Protein AF-A0A538N7N4-F1 (afdb_monomer)

pLDDT: mean 73.97, std 21.24, range [30.84, 98.69]

Radius of gyration: 30.66 Å; Cα contacts (8 Å, |Δi|>4): 202; chains: 1; bounding box: 85×59×84 Å

Foldseek 3Di:
DDDDDDDDDDDDDDDDDDDDDDDDDDDDDDDDDDDPPPPPPPVVVVVVCVVVPPDPPPLVVLLVLLVLLLQLLVQLLVQLVQAADAQAAFWAPDPDPDIDGHRDDPPDPPDPPDTRHGHSLSSLVVSVVVVVDDQSSQLNLLLLLQLVCVVVVHHRPDHDDDRRDRDDPVVSVVSSVVSNCVRNDPPDDSVVSSSSSVSSSVVSVVVSVPRDDDDDDDDD

Nearest PDB structures (foldseek):
  7n16-assembly1_D  TM=1.796E-01  e=5.719E+00  Caenorhabditis elegans
  8xqx-assembly1_F  TM=1.688E-01  e=4.146E+00  Chlamydomonas reinhardtii

Solvent-accessible surface area (backbone atoms only — not comparable to full-atom values): 13769 Å² total; per-residue (Å²): 136,86,84,87,85,88,89,86,86,86,87,86,83,88,82,88,82,90,84,85,86,90,83,92,81,90,82,84,89,84,88,91,80,83,79,83,75,74,75,74,73,56,72,65,55,59,52,48,44,65,71,68,43,80,70,76,54,72,63,61,58,50,46,55,51,47,53,53,38,42,54,29,49,52,47,16,48,52,44,38,72,70,18,60,46,61,84,32,39,33,26,36,67,48,91,68,102,42,73,44,73,32,67,52,98,81,74,58,73,94,72,72,92,62,59,64,25,21,13,75,68,38,21,39,52,52,33,20,57,77,69,74,39,72,69,52,34,47,38,46,52,50,40,37,51,27,31,50,34,41,76,71,77,39,78,41,87,70,69,82,91,70,80,88,68,64,66,55,72,69,56,44,51,52,49,50,55,49,53,50,54,56,57,47,36,88,89,60,53,68,64,63,54,50,52,29,46,51,45,26,45,50,54,46,52,53,57,55,74,70,53,82,76,83,76,77,82,82,86,128

Mean predicted aligned error: 15.7 Å

Structure (mmCIF, N/CA/C/O backbone):
data_AF-A0A538N7N4-F1
#
_entry.id   AF-A0A538N7N4-F1
#
loop_
_atom_site.group_PDB
_atom_site.id
_atom_site.type_symbol
_atom_site.label_atom_id
_atom_site.label_alt_id
_atom_site.label_comp_id
_atom_site.label_asym_id
_atom_site.label_entity_id
_atom_site.label_seq_id
_atom_site.pdbx_PDB_ins_code
_atom_site.Cartn_x
_atom_site.Cartn_y
_atom_site.Cartn_z
_atom_site.occupancy
_atom_site.B_iso_or_equiv
_atom_site.auth_seq_id
_atom_site.auth_comp_id
_atom_site.auth_asym_id
_atom_site.auth_atom_id
_atom_site.pdbx_PDB_model_num
ATOM 1 N N . MET A 1 1 ? 40.354 6.716 48.194 1.00 39.09 1 MET A N 1
ATOM 2 C CA . MET A 1 1 ? 40.629 5.321 48.596 1.00 39.09 1 MET A CA 1
ATOM 3 C C . MET A 1 1 ? 39.978 4.432 47.535 1.00 39.09 1 MET A C 1
ATOM 5 O O . MET A 1 1 ? 38.762 4.342 47.538 1.00 39.09 1 MET A O 1
ATOM 9 N N . THR A 1 2 ? 40.621 4.183 46.381 1.00 38.41 2 THR A N 1
ATOM 10 C CA . THR A 1 2 ? 41.554 3.059 46.068 1.00 38.41 2 THR A CA 1
ATOM 11 C C . THR A 1 2 ? 40.878 1.698 46.327 1.00 38.41 2 THR A C 1
ATOM 13 O O . THR A 1 2 ? 40.431 1.480 47.442 1.00 38.41 2 THR A O 1
ATOM 16 N N . SER A 1 3 ? 40.707 0.764 45.383 1.00 30.84 3 SER A N 1
ATOM 17 C CA . SER A 1 3 ? 41.618 0.353 44.306 1.00 30.84 3 SER A CA 1
ATOM 18 C C . SER A 1 3 ? 40.914 -0.423 43.180 1.00 30.84 3 SER A C 1
ATOM 20 O O . SER A 1 3 ? 39.966 -1.165 43.422 1.00 30.84 3 SER A O 1
ATOM 22 N N . SER A 1 4 ? 41.467 -0.298 41.971 1.00 37.62 4 SER A N 1
ATOM 23 C CA . SER A 1 4 ? 41.304 -1.195 40.817 1.00 37.62 4 SER A CA 1
ATOM 24 C C . SER A 1 4 ? 42.012 -2.539 41.033 1.00 37.62 4 SER A C 1
ATOM 26 O O . SER A 1 4 ? 42.988 -2.611 41.779 1.00 37.62 4 SER A O 1
ATOM 28 N N . THR A 1 5 ? 41.630 -3.587 40.296 1.00 47.84 5 THR A N 1
ATOM 29 C CA . THR A 1 5 ? 42.521 -4.737 40.056 1.00 47.84 5 THR A CA 1
ATOM 30 C C . THR A 1 5 ? 42.372 -5.246 38.624 1.00 47.84 5 THR A C 1
ATOM 32 O O . THR A 1 5 ? 41.293 -5.615 38.174 1.00 47.84 5 THR A O 1
ATOM 35 N N . ILE A 1 6 ? 43.501 -5.198 37.920 1.00 39.09 6 ILE A N 1
ATOM 36 C CA . ILE A 1 6 ? 43.789 -5.724 36.585 1.00 39.09 6 ILE A CA 1
ATOM 37 C C . ILE A 1 6 ? 44.364 -7.132 36.775 1.00 39.09 6 ILE A C 1
ATOM 39 O O . ILE A 1 6 ? 45.181 -7.322 37.675 1.00 39.09 6 ILE A O 1
ATOM 43 N N . PHE A 1 7 ? 44.021 -8.087 35.907 1.00 35.75 7 PHE A N 1
ATOM 44 C CA . PHE A 1 7 ? 44.744 -9.358 35.809 1.00 35.75 7 PHE A CA 1
ATOM 45 C C . PHE A 1 7 ? 45.309 -9.536 34.396 1.00 35.75 7 PHE A C 1
ATOM 47 O O . PHE A 1 7 ? 44.583 -9.511 33.404 1.00 35.75 7 PHE A O 1
ATOM 54 N N . ARG A 1 8 ? 46.636 -9.676 34.333 1.00 35.66 8 ARG A N 1
ATOM 55 C CA . ARG A 1 8 ? 47.473 -9.915 33.155 1.00 35.66 8 ARG A CA 1
ATOM 56 C C . ARG A 1 8 ? 48.352 -11.111 33.507 1.00 35.66 8 ARG A C 1
ATOM 58 O O . ARG A 1 8 ? 49.034 -11.067 34.524 1.00 35.66 8 ARG A O 1
ATOM 65 N N . GLY A 1 9 ? 48.359 -12.141 32.674 1.00 34.41 9 GLY A N 1
ATOM 66 C CA . GLY A 1 9 ? 49.278 -13.267 32.795 1.00 34.41 9 GLY A CA 1
ATOM 67 C C . GLY A 1 9 ? 49.608 -13.784 31.405 1.00 34.41 9 GLY A C 1
ATOM 68 O O . GLY A 1 9 ? 48.736 -14.311 30.724 1.00 34.41 9 GLY A O 1
ATOM 69 N N . GLY A 1 10 ? 50.846 -13.566 30.972 1.00 32.50 10 GLY A N 1
ATOM 70 C CA . GLY A 1 10 ? 51.456 -14.280 29.856 1.00 32.50 10 GLY A CA 1
ATOM 71 C C . GLY A 1 10 ? 52.493 -15.253 30.403 1.00 32.50 10 GLY A C 1
ATOM 72 O O . GLY A 1 10 ? 53.031 -15.003 31.474 1.00 32.50 10 GLY A O 1
ATOM 73 N N . HIS A 1 11 ? 52.786 -16.319 29.663 1.00 36.41 11 HIS A N 1
ATOM 74 C CA . HIS A 1 11 ? 54.064 -17.022 29.744 1.00 36.41 11 HIS A CA 1
ATOM 75 C C . HIS A 1 11 ? 54.394 -17.674 28.396 1.00 36.41 11 HIS A C 1
ATOM 77 O O . HIS A 1 11 ? 53.563 -18.312 27.756 1.00 36.41 11 HIS A O 1
ATOM 83 N N . THR A 1 12 ? 55.631 -17.424 27.989 1.00 41.72 12 THR A N 1
ATOM 84 C CA . THR A 1 12 ? 56.414 -17.916 26.854 1.00 41.72 12 THR A CA 1
ATOM 85 C C . THR A 1 12 ? 57.105 -19.242 27.192 1.00 41.72 12 THR A C 1
ATOM 87 O O . THR A 1 12 ? 57.487 -19.408 28.348 1.00 41.72 12 THR A O 1
ATOM 90 N N . SER A 1 13 ? 57.389 -20.100 26.200 1.00 36.97 13 SER A N 1
ATOM 91 C CA . SER A 1 13 ? 58.706 -20.762 26.075 1.00 36.97 13 SER A CA 1
ATOM 92 C C . SER A 1 13 ? 58.907 -21.448 24.709 1.00 36.97 13 SER A C 1
ATOM 94 O O . SER A 1 13 ? 58.198 -22.387 24.357 1.00 36.97 13 SER A O 1
ATOM 96 N N . GLU A 1 14 ? 59.903 -20.940 23.979 1.00 33.78 14 GLU A N 1
ATOM 97 C CA . GLU A 1 14 ? 60.897 -21.611 23.109 1.00 33.78 14 GLU A CA 1
ATOM 98 C C . GLU A 1 14 ? 61.490 -22.901 23.738 1.00 33.78 14 GLU A C 1
ATOM 100 O O . GLU A 1 14 ? 61.326 -23.098 24.941 1.00 33.78 14 GLU A O 1
ATOM 105 N N . ALA A 1 15 ? 62.260 -23.796 23.100 1.00 33.62 15 ALA A N 1
ATOM 106 C CA . ALA A 1 15 ? 62.776 -24.053 21.742 1.00 33.62 15 ALA A CA 1
ATOM 107 C C . ALA A 1 15 ? 63.538 -25.415 21.792 1.00 33.62 15 ALA A C 1
ATOM 109 O O . ALA A 1 15 ? 63.544 -26.066 22.837 1.00 33.62 15 ALA A O 1
ATOM 110 N N . SER A 1 16 ? 64.229 -25.757 20.692 1.00 35.53 16 SER A N 1
ATOM 111 C CA . SER A 1 16 ? 65.293 -26.774 20.525 1.00 35.53 16 SER A CA 1
ATOM 112 C C . SER A 1 16 ? 64.837 -28.211 20.199 1.00 35.53 16 SER A C 1
ATOM 114 O O . SER A 1 16 ? 63.891 -28.719 20.780 1.00 35.53 16 SER A O 1
ATOM 116 N N . ASP A 1 17 ? 65.463 -28.966 19.289 1.00 31.59 17 ASP A N 1
ATOM 117 C CA . ASP A 1 17 ? 66.633 -28.703 18.447 1.00 31.59 17 ASP A CA 1
ATOM 118 C C . ASP A 1 17 ? 66.727 -29.699 17.271 1.00 31.59 17 ASP A C 1
ATOM 120 O O . ASP A 1 17 ? 66.040 -30.717 17.214 1.00 31.59 17 ASP A O 1
ATOM 124 N N . LEU A 1 18 ? 67.613 -29.326 16.349 1.00 38.03 18 LEU A N 1
ATOM 125 C CA . LEU A 1 18 ? 68.082 -29.920 15.091 1.00 38.03 18 LEU A CA 1
ATOM 126 C C . LEU A 1 18 ? 68.386 -31.438 15.078 1.00 38.03 18 LEU A C 1
ATOM 128 O O . LEU A 1 18 ? 68.748 -32.019 16.093 1.00 38.03 18 LEU A O 1
ATOM 132 N N . VAL A 1 19 ? 68.395 -32.033 13.870 1.00 34.66 19 VAL A N 1
ATOM 133 C CA . VAL A 1 19 ? 69.596 -32.598 13.189 1.00 34.66 19 VAL A CA 1
ATOM 134 C C . VAL A 1 19 ? 69.191 -33.374 11.915 1.00 34.66 19 VAL A C 1
ATOM 136 O O . VAL A 1 19 ? 68.323 -34.241 11.937 1.00 34.66 19 VAL A O 1
ATOM 139 N N . ALA A 1 20 ? 69.859 -33.068 10.796 1.00 39.34 20 ALA A N 1
ATOM 140 C CA . ALA A 1 20 ? 69.925 -33.876 9.568 1.00 39.34 20 ALA A CA 1
ATOM 141 C C . ALA A 1 20 ? 71.235 -34.700 9.565 1.00 39.34 20 ALA A C 1
ATOM 143 O O . ALA A 1 20 ? 72.167 -34.313 10.276 1.00 39.34 20 ALA A O 1
ATOM 144 N N . PRO A 1 21 ? 71.386 -35.770 8.754 1.00 45.56 21 PRO A N 1
ATOM 145 C CA . PRO A 1 21 ? 71.965 -35.545 7.422 1.00 45.56 21 PRO A CA 1
ATOM 146 C C . PRO A 1 21 ? 71.555 -36.543 6.308 1.00 45.56 21 PRO A C 1
ATOM 148 O O . PRO A 1 21 ? 70.782 -37.477 6.486 1.00 45.56 21 PRO A O 1
ATOM 151 N N . ALA A 1 22 ? 72.119 -36.244 5.136 1.00 37.22 22 ALA A N 1
ATOM 152 C CA . ALA A 1 22 ? 71.959 -36.758 3.779 1.00 37.22 22 ALA A CA 1
ATOM 153 C C . ALA A 1 22 ? 72.052 -38.278 3.524 1.00 37.22 22 ALA A C 1
ATOM 155 O O . ALA A 1 22 ? 72.833 -38.996 4.140 1.00 37.22 22 ALA A O 1
ATOM 156 N N . GLY A 1 23 ? 71.375 -38.705 2.450 1.00 34.72 23 GLY A N 1
ATOM 157 C CA . GLY A 1 23 ? 71.629 -39.950 1.724 1.00 34.72 23 GLY A CA 1
ATOM 158 C C . GLY A 1 23 ? 71.125 -39.842 0.281 1.00 34.72 23 GLY A C 1
ATOM 159 O O . GLY A 1 23 ? 69.939 -39.628 0.047 1.00 34.72 23 GLY A O 1
ATOM 160 N N . ALA A 1 24 ? 72.043 -39.930 -0.680 1.00 38.88 2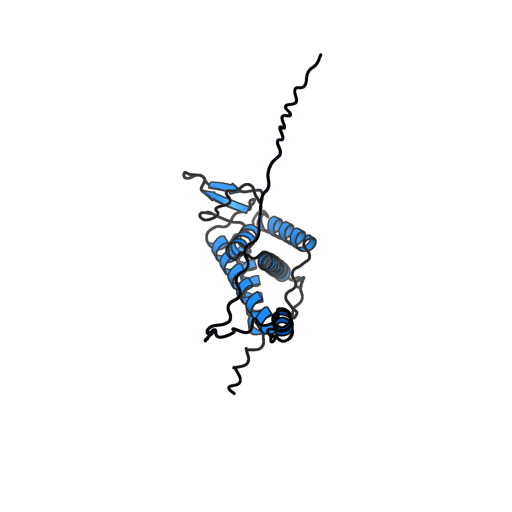4 ALA A N 1
ATOM 161 C CA . ALA A 1 24 ? 71.785 -39.863 -2.114 1.00 38.88 24 ALA A CA 1
ATOM 162 C C . ALA A 1 24 ? 71.129 -41.151 -2.646 1.00 38.88 24 ALA A C 1
ATOM 164 O O . ALA A 1 24 ? 71.487 -42.251 -2.236 1.00 38.88 24 ALA A O 1
ATOM 165 N N . GLY A 1 25 ? 70.233 -41.010 -3.625 1.00 35.53 25 GLY A N 1
ATOM 166 C CA . GLY A 1 25 ? 69.650 -42.127 -4.366 1.00 35.53 25 GLY A CA 1
ATOM 167 C C . GLY A 1 25 ? 69.018 -41.651 -5.670 1.00 35.53 25 GLY A C 1
ATOM 168 O O . GLY A 1 25 ? 67.892 -41.169 -5.688 1.00 35.53 25 GLY A O 1
ATOM 1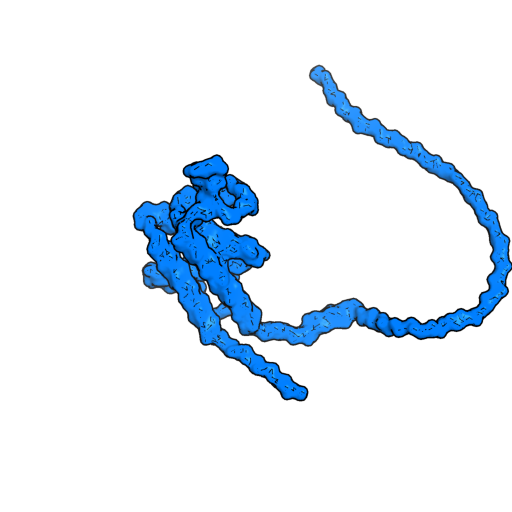69 N N . VAL A 1 26 ? 69.769 -41.763 -6.764 1.00 43.38 26 VAL A N 1
ATOM 170 C CA . VAL A 1 26 ? 69.289 -41.598 -8.142 1.00 43.38 26 VAL A CA 1
ATOM 171 C C . VAL A 1 26 ? 68.523 -42.857 -8.552 1.00 43.38 26 VAL A C 1
ATOM 173 O O . VAL A 1 26 ? 69.076 -43.948 -8.447 1.00 43.38 26 VAL A O 1
ATOM 176 N N . SER A 1 27 ? 67.308 -42.716 -9.095 1.00 37.53 27 SER A N 1
ATOM 177 C CA . SER A 1 27 ? 66.777 -43.560 -10.181 1.00 37.53 27 SER A CA 1
ATOM 178 C C . SER A 1 27 ? 65.517 -42.954 -10.806 1.00 37.53 27 SER A C 1
ATOM 180 O O . SER A 1 27 ? 64.787 -42.190 -10.187 1.00 37.53 27 SER A O 1
ATOM 182 N N . ARG A 1 28 ? 65.363 -43.234 -12.099 1.00 40.22 28 ARG A N 1
ATOM 183 C CA . ARG A 1 28 ? 64.643 -42.477 -13.135 1.00 40.22 28 ARG A CA 1
ATOM 184 C C . ARG A 1 28 ? 63.279 -43.155 -13.467 1.00 40.22 28 ARG A C 1
ATOM 186 O O . ARG A 1 28 ? 62.866 -44.034 -12.722 1.00 40.22 28 ARG A O 1
ATOM 193 N N . PRO A 1 29 ? 62.541 -42.739 -14.516 1.00 49.66 29 PRO A N 1
ATOM 194 C CA . PRO A 1 29 ? 61.115 -42.404 -14.489 1.00 49.66 29 PRO A CA 1
ATOM 195 C C . PRO A 1 29 ? 60.180 -43.564 -14.891 1.00 49.66 29 PRO A C 1
ATOM 197 O O . PRO A 1 29 ? 60.559 -44.438 -15.667 1.00 49.66 29 PRO A O 1
ATOM 200 N N . GLY A 1 30 ? 58.921 -43.536 -14.446 1.00 36.50 30 GLY A N 1
ATOM 201 C CA . GLY A 1 30 ? 57.940 -44.557 -14.818 1.00 36.50 30 GLY A CA 1
ATOM 202 C C . GLY A 1 30 ? 56.499 -44.056 -14.791 1.00 36.50 30 GLY A C 1
ATOM 203 O O . GLY A 1 30 ? 55.941 -43.855 -13.722 1.00 36.50 30 GLY A O 1
ATOM 204 N N . SER A 1 31 ? 55.939 -43.918 -15.996 1.00 42.31 31 SER A N 1
ATOM 205 C CA . SER A 1 31 ? 54.516 -44.023 -16.357 1.00 42.31 31 SER A CA 1
ATOM 206 C C . SER A 1 31 ? 53.502 -43.075 -15.700 1.00 42.31 31 SER A C 1
ATOM 208 O O . SER A 1 31 ? 52.835 -43.443 -14.737 1.00 42.31 31 SER A O 1
ATOM 210 N N . ASP A 1 32 ? 53.271 -41.931 -16.349 1.00 41.28 32 ASP A N 1
ATOM 211 C CA . ASP A 1 32 ? 52.011 -41.191 -16.247 1.00 41.28 32 ASP A CA 1
ATOM 212 C C . ASP A 1 32 ? 51.094 -41.528 -17.430 1.00 41.28 32 ASP A C 1
ATOM 214 O O . ASP A 1 32 ? 51.446 -41.351 -18.598 1.00 41.28 32 ASP A O 1
ATOM 218 N N . GLY A 1 33 ? 49.875 -41.942 -17.109 1.00 41.12 33 GLY A N 1
ATOM 219 C CA . GLY A 1 33 ? 48.696 -41.851 -17.964 1.00 41.12 33 GLY A CA 1
ATOM 220 C C . GLY A 1 33 ? 47.447 -42.147 -17.126 1.00 41.12 33 GLY A C 1
ATOM 221 O O . GLY A 1 33 ? 47.566 -42.831 -16.112 1.00 41.12 33 GLY A O 1
ATOM 222 N N . PRO A 1 34 ? 46.232 -41.716 -17.510 1.00 48.22 34 PRO A N 1
ATOM 223 C CA . PRO A 1 34 ? 45.827 -40.589 -18.343 1.00 48.22 34 PRO A CA 1
ATOM 224 C C . PRO A 1 34 ? 44.943 -39.633 -17.509 1.00 48.22 34 PRO A C 1
ATOM 226 O O . PRO A 1 34 ? 43.762 -39.884 -17.279 1.00 48.22 34 PRO A O 1
ATOM 229 N N . GLY A 1 35 ? 45.503 -38.521 -17.033 1.00 41.06 35 GLY A N 1
ATOM 230 C CA . GLY A 1 35 ? 44.732 -37.490 -16.339 1.00 41.06 35 GLY A CA 1
ATOM 231 C C . GLY A 1 35 ? 44.202 -36.475 -17.339 1.00 41.06 35 GLY A C 1
ATOM 232 O O . GLY A 1 35 ? 44.953 -35.602 -17.771 1.00 41.06 35 GLY A O 1
ATOM 233 N N . SER A 1 36 ? 42.925 -36.579 -17.706 1.00 45.06 36 SER A N 1
ATOM 234 C CA . SER A 1 36 ? 42.179 -35.528 -18.400 1.00 45.06 36 SER A CA 1
ATOM 235 C C . SER A 1 36 ? 42.406 -34.197 -17.685 1.00 45.06 36 SER A C 1
ATOM 237 O O . SER A 1 36 ? 41.840 -33.928 -16.621 1.00 45.06 36 SER A O 1
ATOM 239 N N . ARG A 1 37 ? 43.289 -33.383 -18.263 1.00 42.81 37 ARG A N 1
ATOM 240 C CA . ARG A 1 37 ? 43.580 -32.021 -17.846 1.00 42.81 37 ARG A CA 1
ATOM 241 C C . ARG A 1 37 ? 42.318 -31.227 -18.158 1.00 42.81 37 ARG A C 1
ATOM 243 O O . ARG A 1 37 ? 42.166 -30.710 -19.255 1.00 42.81 37 ARG A O 1
ATOM 250 N N . ALA A 1 38 ? 41.377 -31.210 -17.216 1.00 49.91 38 ALA A N 1
ATOM 251 C CA . ALA A 1 38 ? 40.331 -30.207 -17.185 1.00 49.91 38 ALA A CA 1
ATOM 252 C C . ALA A 1 38 ? 41.068 -28.869 -17.154 1.00 49.91 38 ALA A C 1
ATOM 254 O O . ALA A 1 38 ? 41.628 -28.478 -16.125 1.00 49.91 38 ALA A O 1
ATOM 255 N N . GLU A 1 39 ? 41.192 -28.254 -18.327 1.00 54.66 39 GLU A N 1
ATOM 256 C CA . GLU A 1 39 ? 41.749 -26.928 -18.492 1.00 54.66 39 GLU A CA 1
ATOM 257 C C . GLU A 1 39 ? 40.947 -26.025 -17.568 1.00 54.66 39 GLU A C 1
ATOM 259 O O . GLU A 1 39 ? 39.772 -25.740 -17.797 1.00 54.66 39 GLU A O 1
ATOM 264 N N . ARG A 1 40 ? 41.558 -25.665 -16.437 1.00 55.78 40 ARG A N 1
ATOM 265 C CA . ARG A 1 40 ? 41.000 -24.680 -15.526 1.00 55.78 40 ARG A CA 1
ATOM 266 C C . ARG A 1 40 ? 40.908 -23.399 -16.331 1.00 55.78 40 ARG A C 1
ATOM 268 O O . ARG A 1 40 ? 41.926 -22.739 -16.541 1.00 55.78 40 ARG A O 1
ATOM 275 N N . GLU A 1 41 ? 39.703 -23.112 -16.821 1.00 52.22 41 GLU A N 1
ATOM 276 C CA . GLU A 1 41 ? 39.408 -21.890 -17.550 1.00 52.22 41 GLU A CA 1
ATOM 277 C C . GLU A 1 41 ? 39.996 -20.716 -16.760 1.00 52.22 41 GLU A C 1
ATOM 279 O O . GLU A 1 41 ? 39.672 -20.541 -15.578 1.00 52.22 41 GLU A O 1
ATOM 284 N N . PRO A 1 42 ? 40.891 -19.928 -17.371 1.00 65.94 42 PRO A N 1
ATOM 285 C CA . PRO A 1 42 ? 41.494 -18.798 -16.696 1.00 65.94 42 PRO A CA 1
ATOM 286 C C . PRO A 1 42 ? 40.415 -17.874 -16.115 1.00 65.94 42 PRO A C 1
ATOM 288 O O . PRO A 1 42 ? 39.465 -17.509 -16.803 1.00 65.94 42 PRO A O 1
ATOM 291 N N . HIS A 1 43 ? 40.563 -17.436 -14.863 1.00 63.38 43 HIS A N 1
ATOM 292 C CA . HIS A 1 43 ? 39.576 -16.579 -14.184 1.00 63.38 43 HIS A CA 1
ATOM 293 C C . HIS A 1 43 ? 39.243 -15.277 -14.939 1.00 63.38 43 HIS A C 1
ATOM 295 O O . HIS A 1 43 ? 38.183 -14.682 -14.728 1.00 63.38 43 HIS A O 1
ATOM 301 N N . TRP A 1 44 ? 40.120 -14.829 -15.840 1.00 67.06 44 TRP A N 1
ATOM 302 C CA . TRP A 1 44 ? 39.843 -13.699 -16.722 1.00 67.06 44 TRP A CA 1
ATOM 303 C C . TRP A 1 44 ? 38.781 -14.024 -17.786 1.00 67.06 44 TRP A C 1
ATOM 305 O O . TRP A 1 44 ? 37.960 -13.159 -18.080 1.00 67.06 44 TRP A O 1
ATOM 315 N N . TRP A 1 45 ? 38.703 -15.266 -18.280 1.00 67.50 45 TRP A N 1
ATOM 316 C CA . TRP A 1 45 ? 37.640 -15.727 -19.181 1.00 67.50 45 TRP A CA 1
ATOM 317 C C . TRP A 1 45 ? 36.284 -15.801 -18.485 1.00 67.50 45 TRP A C 1
ATOM 319 O O . TRP A 1 45 ? 35.276 -15.488 -19.104 1.00 67.50 45 TRP A O 1
ATOM 329 N N . GLN A 1 46 ? 36.235 -16.122 -17.188 1.00 65.25 46 GLN A N 1
ATOM 330 C CA . GLN A 1 46 ? 34.992 -16.048 -16.406 1.00 65.25 46 GLN A CA 1
ATOM 331 C C . GLN A 1 46 ? 34.485 -14.600 -16.277 1.00 65.25 46 GLN A C 1
ATOM 333 O O . GLN A 1 46 ? 33.280 -14.350 -16.335 1.00 65.25 46 GLN A O 1
ATOM 338 N N . ARG A 1 47 ? 35.398 -13.626 -16.143 1.00 62.78 47 ARG A N 1
ATOM 339 C CA . ARG A 1 47 ? 35.060 -12.190 -16.132 1.00 62.78 47 ARG A CA 1
ATOM 340 C C . ARG A 1 47 ? 34.650 -11.687 -17.514 1.00 62.78 47 ARG A C 1
ATOM 342 O O . ARG A 1 47 ? 33.676 -10.949 -17.614 1.00 62.78 47 ARG A O 1
ATOM 349 N N . LEU A 1 48 ? 35.344 -12.121 -18.565 1.00 65.62 48 LEU A N 1
ATOM 350 C CA . LEU A 1 48 ? 35.014 -11.765 -19.941 1.00 65.62 48 LEU A CA 1
ATOM 351 C C . LEU A 1 48 ? 33.686 -12.393 -20.375 1.00 65.62 48 LEU A C 1
ATOM 353 O O . LEU A 1 48 ? 32.870 -11.711 -20.977 1.00 65.62 48 LEU A O 1
ATOM 357 N N . ARG A 1 49 ? 33.404 -13.641 -19.976 1.00 64.12 49 ARG A N 1
ATOM 358 C CA . ARG A 1 49 ? 32.091 -14.274 -20.157 1.00 64.12 49 ARG A CA 1
ATOM 359 C C . ARG A 1 49 ? 30.989 -13.502 -19.457 1.00 64.12 49 ARG A C 1
ATOM 361 O O . ARG A 1 49 ? 29.961 -13.338 -20.075 1.00 64.12 49 ARG A O 1
ATOM 368 N N . ARG A 1 50 ? 31.184 -12.962 -18.248 1.00 60.50 50 ARG A N 1
ATOM 369 C CA . ARG A 1 50 ? 30.177 -12.078 -17.617 1.00 60.50 50 ARG A CA 1
ATOM 370 C C . ARG A 1 50 ? 29.950 -10.772 -18.382 1.00 60.50 50 ARG A C 1
ATOM 372 O O . ARG A 1 50 ? 28.840 -10.260 -18.361 1.00 60.50 50 ARG A O 1
ATOM 379 N N . PHE A 1 51 ? 30.981 -10.240 -19.036 1.00 56.00 51 PHE A N 1
ATOM 380 C CA . PHE A 1 51 ? 30.875 -9.049 -19.888 1.00 56.00 51 PHE A CA 1
ATOM 381 C C . PHE A 1 51 ? 30.245 -9.339 -21.259 1.00 56.00 51 PHE A C 1
ATOM 383 O O . PHE A 1 51 ? 29.583 -8.471 -21.817 1.00 56.00 51 PHE A O 1
ATOM 390 N N . LEU A 1 52 ? 30.454 -10.546 -21.790 1.00 55.91 52 LEU A N 1
ATOM 391 C CA . LEU A 1 52 ? 29.946 -11.023 -23.081 1.00 55.91 52 LEU A CA 1
ATOM 392 C C . LEU A 1 52 ? 28.650 -11.837 -22.952 1.00 55.91 52 LEU A C 1
ATOM 394 O O . LEU A 1 52 ? 28.050 -12.197 -23.963 1.00 55.91 52 LEU A O 1
ATOM 398 N N . SER A 1 53 ? 28.225 -12.152 -21.725 1.00 57.03 53 SER A N 1
ATOM 399 C CA . SER A 1 53 ? 26.940 -12.772 -21.436 1.00 57.03 53 SER A CA 1
ATOM 400 C C . SER A 1 53 ? 25.866 -11.870 -22.029 1.00 57.03 53 SER A C 1
ATOM 402 O O . SER A 1 53 ? 25.933 -10.657 -21.807 1.00 57.03 53 SER A O 1
ATOM 404 N N . PRO A 1 54 ? 24.879 -12.427 -22.751 1.00 50.97 54 PRO A N 1
ATOM 405 C CA . PRO A 1 54 ? 23.739 -11.650 -23.199 1.00 50.97 54 PRO A CA 1
ATOM 406 C C . PRO A 1 54 ? 23.169 -10.942 -21.974 1.00 50.97 54 PRO A C 1
ATOM 408 O O . PRO A 1 54 ? 22.708 -11.596 -21.036 1.00 50.97 54 PRO A O 1
ATOM 411 N N . GLN A 1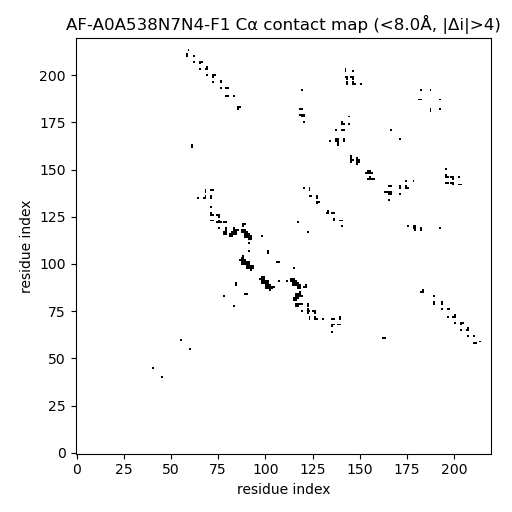 55 ? 23.280 -9.612 -21.929 1.00 56.31 55 GLN A N 1
ATOM 412 C CA . GLN A 1 55 ? 22.546 -8.857 -20.929 1.00 56.31 55 GLN A CA 1
ATOM 413 C C . GLN A 1 55 ? 21.084 -9.218 -21.148 1.00 56.31 55 GLN A C 1
ATOM 415 O O . GLN A 1 55 ? 20.600 -9.106 -22.279 1.00 56.31 55 GLN A O 1
ATOM 420 N N . GLN A 1 56 ? 20.406 -9.703 -20.103 1.00 56.47 56 GLN A N 1
ATOM 421 C CA . GLN A 1 56 ? 18.971 -9.926 -20.206 1.00 56.47 56 GLN A CA 1
ATOM 422 C C . GLN A 1 56 ? 18.348 -8.635 -20.723 1.00 56.47 56 GLN A C 1
ATOM 424 O O . GLN A 1 56 ? 18.674 -7.556 -20.207 1.00 56.47 56 GLN A O 1
ATOM 429 N N . PRO A 1 57 ? 17.539 -8.708 -21.787 1.00 59.47 57 PRO A N 1
ATOM 430 C CA . PRO A 1 57 ? 17.042 -7.508 -22.405 1.00 59.47 57 PRO A CA 1
ATOM 431 C C . PRO A 1 57 ? 16.246 -6.724 -21.347 1.00 59.47 57 PRO A C 1
ATOM 433 O O . PRO A 1 57 ? 15.509 -7.328 -20.564 1.00 59.47 57 PRO A O 1
ATOM 436 N N . PRO A 1 58 ? 16.381 -5.386 -21.283 1.00 73.19 58 PRO A N 1
ATOM 437 C CA . PRO A 1 58 ? 15.845 -4.577 -20.183 1.00 73.19 58 PRO A CA 1
ATOM 438 C C . PRO A 1 58 ? 14.356 -4.801 -19.858 1.00 73.19 58 PRO A C 1
ATOM 440 O O . PRO A 1 58 ? 13.934 -4.559 -18.730 1.00 73.19 58 PRO A O 1
ATOM 443 N N . HIS A 1 59 ? 13.564 -5.289 -20.820 1.00 74.94 59 HIS A N 1
ATOM 444 C CA . HIS A 1 59 ? 12.149 -5.606 -20.633 1.00 74.94 59 HIS A CA 1
ATOM 445 C C . HIS A 1 59 ? 11.895 -6.899 -19.838 1.00 74.94 59 HIS A C 1
ATOM 447 O O . HIS A 1 59 ? 10.950 -6.915 -19.061 1.00 74.94 59 HIS A O 1
ATOM 453 N N . GLU A 1 60 ? 12.727 -7.943 -19.953 1.00 80.44 60 GLU A N 1
ATOM 454 C CA . GLU A 1 60 ? 12.578 -9.182 -19.161 1.00 80.44 60 GLU A CA 1
ATOM 455 C C . GLU A 1 60 ? 12.825 -8.909 -17.672 1.00 80.44 60 GLU A C 1
ATOM 457 O O . GLU A 1 60 ? 12.068 -9.344 -16.804 1.00 80.44 60 GLU A O 1
ATOM 462 N N . LEU A 1 61 ? 13.855 -8.111 -17.369 1.00 82.81 61 LEU A N 1
ATOM 463 C CA . LEU A 1 61 ? 14.141 -7.673 -16.003 1.00 82.81 61 LEU A CA 1
ATOM 464 C C . LEU A 1 61 ? 12.999 -6.818 -15.444 1.00 82.81 61 LEU A C 1
ATOM 466 O O . LEU A 1 61 ? 12.595 -7.004 -14.296 1.00 82.81 61 LEU A O 1
ATOM 470 N N . GLN A 1 62 ? 12.465 -5.905 -16.257 1.00 84.56 62 GLN A N 1
ATOM 471 C CA . GLN A 1 62 ? 11.332 -5.060 -15.890 1.00 84.56 62 GLN A CA 1
ATOM 472 C C . GLN A 1 62 ? 10.054 -5.881 -15.658 1.00 84.56 62 GLN A C 1
ATOM 474 O O . GLN A 1 62 ? 9.349 -5.631 -14.680 1.00 84.56 62 GLN A O 1
ATOM 479 N N . GLN A 1 63 ? 9.779 -6.880 -16.502 1.00 88.12 63 GLN A N 1
ATOM 480 C CA . GLN A 1 63 ? 8.655 -7.801 -16.337 1.00 88.12 63 GLN A CA 1
ATOM 481 C C . GLN A 1 63 ? 8.775 -8.560 -15.017 1.00 88.12 63 GLN A C 1
ATOM 483 O O . GLN A 1 63 ? 7.864 -8.507 -14.197 1.00 88.12 63 GLN A O 1
ATOM 488 N N . ALA A 1 64 ? 9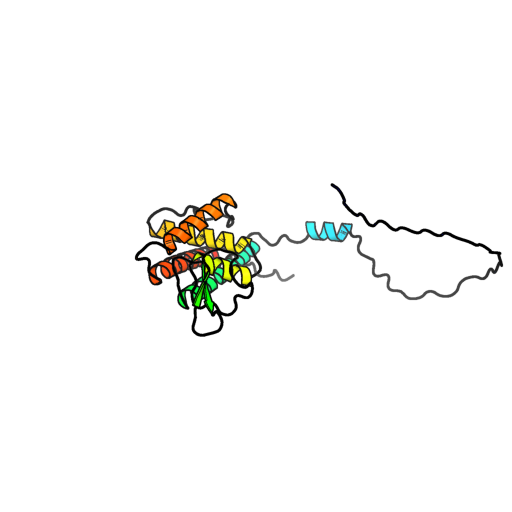.935 -9.164 -14.748 1.00 88.50 64 ALA A N 1
ATOM 489 C CA . ALA A 1 64 ? 10.153 -9.905 -13.511 1.00 88.50 64 ALA A CA 1
ATOM 490 C C . ALA A 1 64 ? 10.041 -9.003 -12.264 1.00 88.50 64 ALA A C 1
ATOM 492 O O . ALA A 1 64 ? 9.603 -9.453 -11.206 1.00 88.50 64 ALA A O 1
ATOM 493 N N . VAL A 1 65 ? 10.455 -7.730 -12.353 1.00 88.44 65 VAL A N 1
ATOM 494 C CA . VAL A 1 65 ? 10.249 -6.740 -11.278 1.00 88.44 65 VAL A CA 1
ATOM 495 C C . VAL A 1 65 ? 8.761 -6.472 -11.056 1.00 88.44 65 VAL A C 1
ATOM 497 O O . VAL A 1 65 ? 8.321 -6.477 -9.909 1.00 88.44 65 VAL A O 1
ATOM 500 N N . LEU A 1 66 ? 7.992 -6.255 -12.124 1.00 90.62 66 LEU A N 1
ATOM 501 C CA . LEU A 1 66 ? 6.554 -6.005 -12.044 1.00 90.62 66 LEU A CA 1
ATOM 502 C C . LEU A 1 66 ? 5.775 -7.216 -11.519 1.00 90.62 66 LEU A C 1
ATOM 504 O O . LEU A 1 66 ? 4.906 -7.040 -10.677 1.00 90.62 66 LEU A O 1
ATOM 508 N N . GLU A 1 67 ? 6.110 -8.431 -11.953 1.00 92.69 67 GLU A N 1
ATOM 509 C CA . GLU A 1 67 ? 5.497 -9.673 -11.459 1.00 92.69 67 GLU A CA 1
ATOM 510 C C . GLU A 1 67 ? 5.734 -9.855 -9.954 1.00 92.69 67 GLU A C 1
ATOM 512 O O . GLU A 1 67 ? 4.812 -10.174 -9.206 1.00 92.69 67 GLU A O 1
ATOM 517 N N . ARG A 1 68 ? 6.956 -9.579 -9.475 1.00 92.00 68 ARG A N 1
ATOM 518 C CA . ARG A 1 68 ? 7.247 -9.599 -8.031 1.00 92.00 68 ARG A CA 1
ATOM 519 C C . ARG A 1 68 ? 6.490 -8.517 -7.274 1.00 92.00 68 ARG A C 1
ATOM 521 O O . ARG A 1 68 ? 5.983 -8.776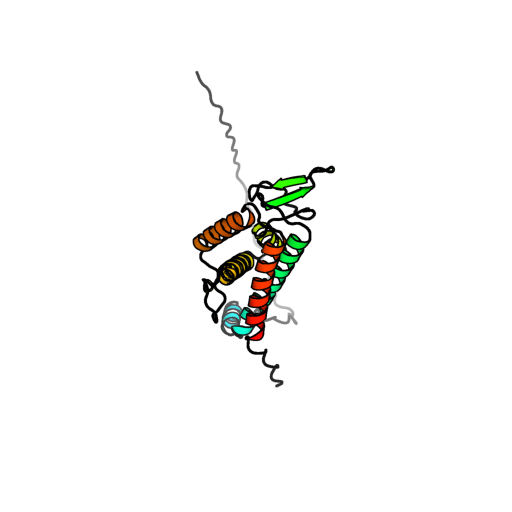 -6.185 1.00 92.00 68 ARG A O 1
ATOM 528 N N . MET A 1 69 ? 6.411 -7.314 -7.841 1.00 92.81 69 MET A N 1
ATOM 529 C CA . MET A 1 69 ? 5.656 -6.216 -7.244 1.00 92.81 69 MET A CA 1
ATOM 530 C C . MET A 1 69 ? 4.163 -6.553 -7.158 1.00 92.81 69 MET A C 1
ATOM 532 O O . MET A 1 69 ? 3.556 -6.313 -6.119 1.00 92.81 69 MET A O 1
ATOM 536 N N . LEU A 1 70 ? 3.598 -7.166 -8.202 1.00 94.81 70 LEU A N 1
ATOM 537 C CA . LEU A 1 70 ? 2.217 -7.640 -8.229 1.00 94.81 70 LEU A CA 1
ATOM 538 C C . LEU A 1 70 ? 1.972 -8.671 -7.123 1.00 94.81 70 LEU A C 1
ATOM 540 O O . LEU A 1 70 ? 1.103 -8.456 -6.284 1.00 94.81 70 LEU A O 1
ATOM 544 N N . ALA A 1 71 ? 2.807 -9.711 -7.039 1.00 95.38 71 ALA A N 1
ATOM 545 C CA . ALA A 1 71 ? 2.696 -10.730 -5.995 1.00 95.38 71 ALA A CA 1
ATOM 546 C C . ALA A 1 71 ? 2.818 -10.142 -4.573 1.00 95.38 71 ALA A C 1
ATOM 548 O O . ALA A 1 71 ? 2.153 -10.593 -3.639 1.00 95.38 71 ALA A O 1
ATOM 549 N N . LEU A 1 72 ? 3.666 -9.121 -4.386 1.00 95.50 72 LEU A N 1
ATOM 550 C CA . LEU A 1 72 ? 3.791 -8.404 -3.113 1.00 95.50 72 LEU A CA 1
ATOM 551 C C . LEU A 1 72 ? 2.499 -7.653 -2.771 1.00 95.50 72 LEU A C 1
ATOM 553 O O . LEU A 1 72 ? 1.994 -7.796 -1.657 1.00 95.50 72 LEU A O 1
ATOM 557 N N . LEU A 1 73 ? 1.955 -6.882 -3.716 1.00 97.06 73 LEU A N 1
ATOM 558 C CA . LEU A 1 73 ? 0.721 -6.117 -3.527 1.00 97.06 73 LEU A CA 1
ATOM 559 C C . LEU A 1 73 ? -0.483 -7.033 -3.263 1.00 97.06 73 LEU A C 1
ATOM 561 O O . LEU A 1 73 ? -1.263 -6.760 -2.354 1.00 97.06 73 LEU A O 1
ATOM 565 N N . GLU A 1 74 ? -0.599 -8.148 -3.984 1.00 97.81 74 GLU A N 1
ATOM 566 C CA . GLU A 1 74 ? -1.643 -9.158 -3.771 1.00 97.81 74 GLU A CA 1
ATOM 567 C C . GLU A 1 74 ? -1.525 -9.820 -2.392 1.00 97.81 74 GLU A C 1
ATOM 569 O O . GLU A 1 74 ? -2.521 -9.953 -1.678 1.00 97.81 74 GLU A O 1
ATOM 574 N N . SER A 1 75 ? -0.306 -10.167 -1.959 1.00 95.88 75 SER A N 1
ATOM 575 C CA . SER A 1 75 ? -0.078 -10.688 -0.606 1.00 95.88 75 SER A CA 1
ATOM 576 C C . SER A 1 75 ? -0.442 -9.659 0.466 1.00 95.88 75 SER A C 1
ATOM 578 O O . SER A 1 75 ? -1.016 -10.026 1.491 1.00 95.88 75 SER A O 1
ATOM 580 N N . ALA A 1 76 ? -0.118 -8.381 0.258 1.00 96.38 76 ALA A N 1
ATOM 581 C CA . ALA A 1 76 ? -0.475 -7.319 1.193 1.00 96.38 76 ALA A CA 1
ATOM 582 C C . ALA A 1 76 ? -1.998 -7.118 1.257 1.00 96.38 76 ALA A C 1
ATOM 584 O O . ALA A 1 76 ? -2.562 -7.007 2.345 1.00 96.38 76 ALA A O 1
ATOM 585 N N . ARG A 1 77 ? -2.677 -7.148 0.105 1.00 98.12 77 ARG A N 1
ATOM 586 C CA . ARG A 1 77 ? -4.141 -7.107 0.008 1.00 98.12 77 ARG A CA 1
ATOM 587 C C . ARG A 1 77 ? -4.793 -8.262 0.758 1.00 98.12 77 ARG A C 1
ATOM 589 O O . ARG A 1 77 ? -5.757 -8.034 1.489 1.00 98.12 77 ARG A O 1
ATOM 596 N N . ALA A 1 78 ? -4.276 -9.481 0.606 1.00 96.69 78 ALA A N 1
ATOM 597 C CA . ALA A 1 78 ? -4.775 -10.653 1.320 1.00 96.69 78 ALA A CA 1
ATOM 598 C C . ALA A 1 78 ? -4.641 -10.493 2.844 1.00 96.69 78 ALA A C 1
ATOM 600 O O . ALA A 1 78 ? -5.580 -10.799 3.574 1.00 96.69 78 ALA A O 1
ATOM 601 N N . GLU A 1 79 ? -3.518 -9.951 3.324 1.00 94.88 79 GLU A N 1
ATOM 602 C CA . GLU A 1 79 ? -3.313 -9.679 4.751 1.00 94.88 79 GLU A CA 1
ATOM 603 C C . GLU A 1 79 ? -4.283 -8.626 5.303 1.00 94.88 79 GLU A C 1
ATOM 605 O O . GLU A 1 79 ? -4.903 -8.861 6.337 1.00 94.88 79 GLU A O 1
ATOM 610 N N . VAL A 1 80 ? -4.471 -7.504 4.600 1.00 96.94 80 VAL A N 1
ATOM 611 C CA . VAL A 1 80 ? -5.439 -6.468 5.007 1.00 96.94 80 VAL A CA 1
ATOM 612 C C . VAL A 1 80 ? -6.870 -7.011 4.987 1.00 96.94 80 VAL A C 1
ATOM 614 O O . VAL A 1 80 ? -7.642 -6.723 5.896 1.00 96.94 80 VAL A O 1
ATOM 617 N N . SER A 1 81 ? -7.213 -7.834 3.989 1.00 97.19 81 SER A N 1
ATOM 618 C CA . SER A 1 81 ? -8.540 -8.461 3.879 1.00 97.19 81 SER A CA 1
ATOM 619 C C . SER A 1 81 ? -8.815 -9.450 5.015 1.00 97.19 81 SER A C 1
ATOM 621 O O . SER A 1 81 ? -9.958 -9.593 5.437 1.00 97.19 81 SER A O 1
ATOM 623 N N . ALA A 1 82 ? -7.782 -10.142 5.508 1.00 94.38 82 ALA A N 1
ATOM 624 C CA . ALA A 1 82 ? -7.897 -11.062 6.638 1.00 94.38 82 ALA A CA 1
ATOM 625 C C . ALA A 1 82 ? -8.067 -10.325 7.976 1.00 94.38 82 ALA A C 1
ATOM 627 O O . ALA A 1 82 ? -8.708 -10.841 8.891 1.00 94.38 82 ALA A O 1
ATOM 628 N N . GLY A 1 83 ? -7.513 -9.118 8.085 1.00 94.94 83 GLY A N 1
ATOM 629 C CA . GLY A 1 83 ? -7.705 -8.255 9.236 1.00 94.94 83 GLY A CA 1
ATOM 630 C C . GLY A 1 83 ? -6.961 -6.937 9.081 1.00 94.94 83 GLY A C 1
ATOM 631 O O . GLY A 1 83 ? -5.744 -6.908 8.892 1.00 94.94 83 GLY A O 1
ATOM 632 N N . TRP A 1 84 ? -7.682 -5.835 9.244 1.00 96.62 84 TRP A N 1
ATOM 633 C CA . TRP A 1 84 ? -7.129 -4.488 9.188 1.00 96.62 84 TRP A CA 1
ATOM 634 C C . TRP A 1 84 ? -7.106 -3.829 10.569 1.00 96.62 84 TRP A C 1
ATOM 636 O O . TRP A 1 84 ? -7.975 -4.072 11.407 1.00 96.62 84 TRP A O 1
ATOM 646 N N . VAL A 1 85 ? -6.095 -2.993 10.820 1.00 95.31 85 VAL A N 1
ATOM 647 C CA . VAL A 1 85 ? -5.973 -2.240 12.073 1.00 95.31 85 VAL A CA 1
ATOM 648 C C . VAL A 1 85 ? -5.460 -0.817 11.850 1.00 95.31 85 VAL A C 1
ATOM 650 O O . VAL A 1 85 ? -4.723 -0.529 10.902 1.00 95.31 85 VAL A O 1
ATOM 653 N N . GLN A 1 86 ? -5.831 0.064 12.779 1.00 94.69 86 GLN A N 1
ATOM 654 C CA . GLN A 1 86 ? -5.354 1.442 12.889 1.00 94.69 86 GLN A CA 1
ATOM 655 C C . GLN A 1 86 ? -4.536 1.656 14.165 1.00 94.69 86 GLN A C 1
ATOM 657 O O . GLN A 1 86 ? -4.703 0.953 15.165 1.00 94.69 86 GLN A O 1
ATOM 662 N N . GLY A 1 87 ? -3.682 2.678 14.161 1.00 89.62 87 GLY A N 1
ATOM 663 C CA . GLY A 1 87 ? -2.948 3.137 15.344 1.00 89.62 87 GLY A CA 1
ATOM 664 C C . GLY A 1 87 ? -1.837 2.184 15.797 1.00 89.62 87 GLY A C 1
ATOM 665 O O . GLY A 1 87 ? -1.348 2.284 16.926 1.00 89.62 87 GLY A O 1
ATOM 666 N N . GLY A 1 88 ? -1.452 1.249 14.930 1.00 88.62 88 GLY A N 1
ATOM 667 C CA . GLY A 1 88 ? -0.363 0.300 15.111 1.00 88.62 88 GLY A CA 1
ATOM 668 C C . GLY A 1 88 ? -0.046 -0.426 13.804 1.00 88.62 88 GLY A C 1
ATOM 669 O O . GLY A 1 88 ? -0.759 -0.292 12.815 1.00 88.62 88 GLY A O 1
ATOM 670 N N . TRP A 1 89 ? 1.046 -1.183 13.795 1.00 87.25 89 TRP A N 1
ATOM 671 C CA . TRP A 1 89 ? 1.536 -1.888 12.614 1.00 87.25 89 TRP A CA 1
ATOM 672 C C . TRP A 1 89 ? 0.808 -3.211 12.375 1.00 87.25 89 TRP A C 1
ATOM 674 O O . TRP A 1 89 ? 0.413 -3.508 11.249 1.00 87.25 89 TRP A O 1
ATOM 684 N N . TRP A 1 90 ? 0.633 -4.003 13.433 1.00 88.69 90 TRP A N 1
ATOM 685 C CA . TRP A 1 90 ? -0.103 -5.266 13.407 1.00 88.69 90 TRP A CA 1
ATOM 686 C C . TRP A 1 90 ? -0.441 -5.748 14.819 1.00 88.69 90 TRP A C 1
ATOM 688 O O . TRP A 1 90 ? 0.140 -5.279 15.802 1.00 88.69 90 TRP A O 1
ATOM 698 N N . THR A 1 91 ? -1.360 -6.707 14.923 1.00 88.25 91 THR A N 1
ATOM 699 C CA . THR A 1 91 ? -1.678 -7.414 16.166 1.00 88.25 91 THR A CA 1
ATOM 700 C C . THR A 1 91 ? -1.037 -8.798 16.188 1.00 88.25 91 THR A C 1
ATOM 702 O O . THR A 1 91 ? -1.137 -9.559 15.228 1.00 88.25 91 THR A O 1
ATOM 705 N N . THR A 1 92 ? -0.375 -9.152 17.287 1.00 81.25 92 THR A N 1
ATOM 706 C CA . THR A 1 92 ? 0.112 -10.518 17.526 1.00 81.25 92 THR A CA 1
ATOM 707 C C . THR A 1 92 ? -0.780 -11.218 18.542 1.00 81.25 92 THR A C 1
ATOM 709 O O . THR A 1 92 ? -1.330 -10.584 19.449 1.00 81.25 92 THR A O 1
ATOM 712 N N . SER A 1 93 ? -0.929 -12.536 18.405 1.00 71.94 93 SER A N 1
ATOM 713 C CA . SER A 1 93 ? -1.491 -13.345 19.485 1.00 71.94 93 SER A CA 1
ATOM 714 C C . SER A 1 93 ? -0.428 -13.488 20.575 1.00 71.94 93 SER A C 1
ATOM 716 O O . SER A 1 93 ? 0.605 -14.124 20.370 1.00 71.94 93 SER A O 1
ATOM 718 N N . ALA A 1 94 ? -0.643 -12.846 21.720 1.00 63.72 94 ALA A N 1
ATOM 719 C CA . ALA A 1 94 ? 0.178 -13.059 22.901 1.00 63.72 94 ALA A CA 1
ATOM 720 C C . ALA A 1 94 ? -0.494 -14.182 23.696 1.00 63.72 94 ALA A C 1
ATOM 722 O O . ALA A 1 94 ? -1.576 -13.956 24.228 1.00 63.72 94 ALA A O 1
ATOM 723 N N . GLY A 1 95 ? 0.117 -15.377 23.704 1.00 55.94 95 GLY A N 1
ATOM 724 C CA . GLY A 1 95 ? -0.396 -16.631 24.282 1.00 55.94 95 GLY A CA 1
ATOM 725 C C . GLY A 1 95 ? -1.599 -16.484 25.226 1.00 55.94 95 GLY A C 1
ATOM 726 O O . GLY A 1 95 ? -1.484 -15.922 26.314 1.00 55.94 95 GLY A O 1
ATOM 727 N N . GLY A 1 96 ? -2.753 -16.990 24.783 1.00 61.06 96 GLY A N 1
ATOM 728 C CA . GLY A 1 96 ? -4.074 -16.702 25.353 1.00 61.06 96 GLY A CA 1
ATOM 729 C C . GLY A 1 96 ? -4.937 -15.892 24.376 1.00 61.06 96 GLY A C 1
ATOM 730 O O . GLY A 1 96 ? -4.465 -15.454 23.331 1.00 61.06 96 GLY A O 1
ATOM 731 N N . ASN A 1 97 ? -6.218 -15.670 24.691 1.00 62.81 97 ASN A N 1
ATOM 732 C CA . ASN A 1 97 ? -7.152 -14.913 23.835 1.00 62.81 97 ASN A CA 1
ATOM 733 C C . ASN A 1 97 ? -6.855 -13.390 23.793 1.00 62.81 97 ASN A C 1
ATOM 735 O O . ASN A 1 97 ? -7.756 -12.572 23.622 1.00 62.81 97 ASN A O 1
ATOM 739 N N . ARG A 1 98 ? -5.603 -12.979 24.036 1.00 64.50 98 ARG A N 1
ATOM 740 C CA . ARG A 1 98 ? -5.193 -11.581 24.163 1.00 64.50 98 ARG A CA 1
ATOM 741 C C . ARG A 1 98 ? -4.359 -11.179 22.951 1.00 64.50 98 ARG A C 1
ATOM 743 O O . ARG A 1 98 ? -3.309 -11.751 22.675 1.00 64.50 98 ARG A O 1
ATOM 750 N N . GLN A 1 99 ? -4.832 -10.168 22.234 1.00 73.81 99 GLN A N 1
ATOM 751 C CA . GLN A 1 99 ? -4.109 -9.579 21.112 1.00 73.81 99 GLN A CA 1
ATOM 752 C C . GLN A 1 99 ? -3.275 -8.389 21.597 1.00 73.81 99 GLN A C 1
ATOM 754 O O . GLN A 1 99 ? -3.772 -7.538 22.339 1.00 73.81 99 GLN A O 1
ATOM 759 N N . ALA A 1 100 ? -2.009 -8.328 21.185 1.00 76.62 100 ALA A N 1
ATOM 760 C CA . ALA A 1 100 ? -1.116 -7.208 21.465 1.00 76.62 100 ALA A CA 1
ATOM 761 C C . ALA A 1 100 ? -0.897 -6.387 20.189 1.00 76.62 100 ALA A C 1
ATOM 763 O O . ALA A 1 100 ? -0.490 -6.930 19.165 1.00 76.62 100 ALA A O 1
ATOM 764 N N . LEU A 1 101 ? -1.165 -5.080 20.245 1.00 76.00 101 LEU A N 1
ATOM 765 C CA . LEU A 1 101 ? -0.939 -4.164 19.126 1.00 76.00 101 LEU A CA 1
ATOM 766 C C . LEU A 1 101 ? 0.512 -3.670 19.135 1.00 76.00 101 LEU A C 1
ATOM 768 O O . LEU A 1 101 ? 0.927 -2.954 20.048 1.00 76.00 101 LEU A O 1
ATOM 772 N N . VAL A 1 102 ? 1.268 -4.002 18.093 1.00 74.50 102 VAL A N 1
ATOM 773 C CA . VAL A 1 102 ? 2.646 -3.537 17.905 1.00 74.50 102 VAL A CA 1
ATOM 774 C C . VAL A 1 102 ? 2.613 -2.125 17.325 1.00 74.50 102 VAL A C 1
ATOM 776 O O . VAL A 1 102 ? 2.198 -1.928 16.187 1.00 74.50 102 VAL A O 1
ATOM 779 N N . ARG A 1 103 ? 3.034 -1.117 18.098 1.00 71.31 103 ARG A N 1
ATOM 780 C CA . ARG A 1 103 ? 2.994 0.304 17.680 1.00 71.31 103 ARG A CA 1
ATOM 781 C C . ARG A 1 103 ? 4.314 0.846 17.136 1.00 71.31 103 ARG A C 1
ATOM 783 O O . ARG A 1 103 ? 4.305 1.842 16.416 1.00 71.31 103 ARG A O 1
ATOM 790 N N . ARG A 1 104 ? 5.437 0.188 17.422 1.00 63.16 104 ARG A N 1
ATOM 791 C CA . ARG A 1 104 ? 6.757 0.556 16.899 1.00 63.16 104 ARG A CA 1
ATOM 792 C C . ARG A 1 104 ? 7.314 -0.582 16.053 1.00 63.16 104 ARG A C 1
ATOM 794 O O . ARG A 1 104 ? 7.256 -1.746 16.442 1.00 63.16 104 ARG A O 1
ATOM 801 N N . LEU A 1 105 ? 7.873 -0.222 14.902 1.00 57.97 105 LEU A N 1
ATOM 802 C CA . LEU A 1 105 ? 8.580 -1.153 14.036 1.00 57.97 105 LEU A CA 1
ATOM 803 C C . LEU A 1 105 ? 9.821 -1.673 14.788 1.00 57.97 105 LEU A C 1
ATOM 805 O O . LEU A 1 105 ? 10.711 -0.887 15.102 1.00 57.97 105 LEU A O 1
ATOM 809 N N . GLY A 1 106 ? 9.837 -2.966 15.126 1.00 56.56 106 GLY A N 1
ATOM 810 C CA . GLY A 1 106 ? 10.906 -3.610 15.906 1.00 56.56 106 GLY A CA 1
ATOM 811 C C . GLY A 1 106 ? 10.515 -4.083 17.315 1.00 56.56 106 GLY A C 1
ATOM 812 O O . GLY A 1 106 ? 11.238 -4.892 17.882 1.00 56.56 106 GLY A O 1
ATOM 813 N N . ASP A 1 107 ? 9.358 -3.674 17.850 1.00 50.66 107 ASP A N 1
ATOM 814 C CA . ASP A 1 107 ? 8.910 -4.041 19.212 1.00 50.66 107 ASP A CA 1
ATOM 815 C C . ASP A 1 107 ? 8.104 -5.366 19.255 1.00 50.66 107 ASP A C 1
ATOM 817 O O . ASP A 1 107 ? 7.321 -5.602 20.175 1.00 50.66 107 ASP A O 1
ATOM 821 N N . GLY A 1 108 ? 8.249 -6.241 18.253 1.00 52.03 108 GLY A N 1
ATOM 822 C CA . GLY A 1 108 ? 7.492 -7.494 18.138 1.00 52.03 108 GLY A CA 1
ATOM 823 C C . GLY A 1 108 ? 8.387 -8.713 17.896 1.00 52.03 108 GLY A C 1
ATOM 824 O O . GLY A 1 108 ? 9.491 -8.552 17.371 1.00 52.03 108 GLY A O 1
ATOM 825 N N . PRO A 1 109 ? 7.933 -9.931 18.257 1.00 49.53 109 PRO A N 1
ATOM 826 C CA . PRO A 1 109 ? 8.675 -11.153 17.970 1.00 49.53 109 PRO A CA 1
ATOM 827 C C . PRO A 1 109 ? 9.000 -11.234 16.476 1.00 49.53 109 PRO A C 1
ATOM 829 O O . PRO A 1 109 ? 8.153 -10.960 15.625 1.00 49.53 109 PRO A O 1
ATOM 832 N N . SER A 1 110 ? 10.244 -11.609 16.173 1.00 51.00 110 SER A N 1
ATOM 833 C CA . SER A 1 110 ? 10.774 -11.749 14.811 1.00 51.00 110 SER A CA 1
ATOM 834 C C . SER A 1 110 ? 10.100 -12.865 14.010 1.00 51.00 110 SER A C 1
ATOM 836 O O . SER A 1 110 ? 10.372 -12.988 12.820 1.00 51.00 110 SER A O 1
ATOM 838 N N . ASP A 1 111 ? 9.237 -13.658 14.658 1.00 54.62 111 ASP A N 1
ATOM 839 C CA . ASP A 1 111 ? 8.415 -14.686 14.037 1.00 54.62 111 ASP A CA 1
ATOM 840 C C . ASP A 1 111 ? 6.971 -14.172 13.796 1.00 54.62 111 ASP A C 1
ATOM 842 O O . ASP A 1 111 ? 6.197 -13.991 14.744 1.00 54.62 111 ASP A O 1
ATOM 846 N N . PRO A 1 112 ? 6.597 -13.906 12.530 1.00 55.47 112 PRO A N 1
ATOM 847 C CA . PRO A 1 112 ? 5.358 -13.248 12.145 1.00 55.47 112 PRO A CA 1
ATOM 848 C C . PRO A 1 112 ? 4.214 -14.207 11.773 1.00 55.47 112 PRO A C 1
ATOM 850 O O . PRO A 1 112 ? 3.225 -13.733 11.199 1.00 55.47 112 PRO A O 1
ATOM 853 N N . HIS A 1 113 ? 4.324 -15.517 12.026 1.00 57.12 113 HIS A N 1
ATOM 854 C CA . HIS A 1 113 ? 3.419 -16.509 11.425 1.00 57.12 113 HIS A CA 1
ATOM 855 C C . HIS A 1 113 ? 1.948 -16.447 11.884 1.00 57.12 113 HIS A C 1
ATOM 857 O O . HIS A 1 113 ? 1.087 -16.940 11.161 1.00 57.12 113 HIS A O 1
ATOM 863 N N . ALA A 1 114 ? 1.622 -15.771 12.993 1.00 65.12 114 ALA A N 1
ATOM 864 C CA . ALA A 1 114 ? 0.238 -15.572 13.441 1.00 65.12 114 ALA A CA 1
ATOM 865 C C . ALA A 1 114 ? -0.044 -14.103 13.807 1.00 65.12 114 ALA A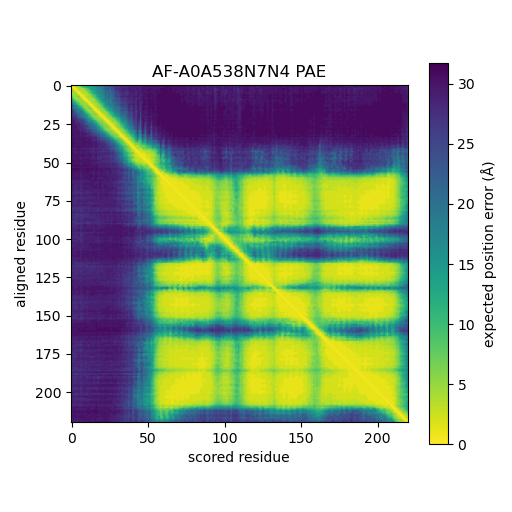 C 1
ATOM 867 O O . ALA A 1 114 ? -0.014 -13.706 14.975 1.00 65.12 114 ALA A O 1
ATOM 868 N N . VAL A 1 115 ? -0.309 -13.282 12.789 1.00 73.19 115 VAL A N 1
ATOM 869 C CA . VAL A 1 115 ? -0.837 -11.921 12.965 1.00 73.19 115 VAL A CA 1
ATOM 870 C C . VAL A 1 115 ? -2.341 -11.925 12.746 1.00 73.19 115 VAL A C 1
ATOM 872 O O . VAL A 1 115 ? -2.813 -12.518 11.782 1.00 73.19 115 VAL A O 1
ATOM 875 N N . GLY A 1 116 ? -3.078 -11.283 13.656 1.00 82.88 116 GLY A N 1
ATOM 876 C CA . GLY A 1 116 ? -4.541 -11.221 13.598 1.00 82.88 116 GLY A CA 1
ATOM 877 C C . GLY A 1 116 ? -5.066 -10.113 12.686 1.00 82.88 116 GLY A C 1
ATOM 878 O O . GLY A 1 116 ? -6.059 -10.305 11.998 1.00 82.88 116 GLY A O 1
ATOM 879 N N . ALA A 1 117 ? -4.404 -8.957 12.680 1.00 91.50 117 ALA A N 1
ATOM 880 C CA . ALA A 1 117 ? -4.743 -7.810 11.847 1.00 91.50 117 ALA A CA 1
ATOM 881 C C . ALA A 1 117 ? -3.509 -6.938 11.600 1.00 91.50 117 ALA A C 1
ATOM 883 O O . ALA A 1 117 ? -2.558 -6.952 12.386 1.00 91.50 117 ALA A O 1
ATOM 884 N N . VAL A 1 118 ? -3.513 -6.166 10.519 1.00 94.19 118 VAL A N 1
ATOM 885 C CA . VAL A 1 118 ? -2.338 -5.437 10.040 1.00 94.19 118 VAL A CA 1
ATOM 886 C C . VAL A 1 118 ? -2.743 -4.135 9.344 1.00 94.19 118 VAL A C 1
ATOM 888 O O . VAL A 1 118 ? -3.776 -4.054 8.685 1.00 94.19 118 VAL A O 1
ATOM 891 N N . CYS A 1 119 ? -1.949 -3.078 9.526 1.00 95.44 119 CYS A N 1
ATOM 892 C CA . CYS A 1 119 ? -2.165 -1.815 8.822 1.00 95.44 119 CYS A CA 1
ATOM 893 C C . CYS A 1 119 ? -1.598 -1.873 7.397 1.00 95.44 119 CYS A C 1
ATOM 895 O O . CYS A 1 119 ? -0.733 -2.699 7.100 1.00 95.44 119 CYS A O 1
ATOM 897 N N . LEU A 1 120 ? -2.013 -0.949 6.525 1.00 97.25 120 LEU A N 1
ATOM 898 C CA . LEU A 1 120 ? -1.580 -0.907 5.121 1.00 97.25 120 LEU A CA 1
ATOM 899 C C . LEU A 1 120 ? -0.055 -1.025 4.941 1.00 97.25 120 LEU A C 1
ATOM 901 O O . LEU A 1 120 ? 0.432 -1.886 4.211 1.00 97.25 120 LEU A O 1
ATOM 905 N N . VAL A 1 121 ? 0.718 -0.173 5.621 1.00 94.88 121 VAL A N 1
ATOM 906 C CA . VAL A 1 121 ? 2.185 -0.170 5.481 1.00 94.88 121 VAL A CA 1
ATOM 907 C C . VAL A 1 121 ? 2.798 -1.428 6.105 1.00 94.88 121 VAL A C 1
ATOM 909 O O . VAL A 1 121 ? 3.749 -1.990 5.561 1.00 94.88 121 VAL A O 1
ATOM 912 N N . GLY A 1 122 ? 2.233 -1.910 7.216 1.00 92.69 122 GLY A N 1
ATOM 913 C CA . GLY A 1 122 ? 2.637 -3.168 7.841 1.00 92.69 122 GLY A CA 1
ATOM 914 C C . GLY A 1 122 ? 2.482 -4.358 6.894 1.00 92.69 122 GLY A C 1
ATOM 915 O O . GLY A 1 122 ? 3.393 -5.180 6.814 1.00 92.69 122 GLY A O 1
ATOM 916 N N . ALA A 1 123 ? 1.390 -4.413 6.125 1.00 94.75 123 ALA A N 1
ATOM 917 C CA . ALA A 1 123 ? 1.137 -5.474 5.152 1.00 94.75 123 ALA A CA 1
ATOM 918 C C . ALA A 1 123 ? 2.200 -5.489 4.047 1.00 94.75 123 ALA A C 1
ATOM 920 O O . ALA A 1 123 ? 2.745 -6.544 3.734 1.00 94.75 123 ALA A O 1
ATOM 921 N N . LEU A 1 124 ? 2.561 -4.317 3.511 1.00 94.06 124 LEU A N 1
ATOM 922 C CA . LEU A 1 124 ? 3.595 -4.189 2.476 1.00 94.06 124 LEU A CA 1
ATOM 923 C C . LEU A 1 124 ? 4.971 -4.655 2.972 1.00 94.06 124 LEU A C 1
ATOM 925 O O . LEU A 1 124 ? 5.663 -5.406 2.283 1.00 94.06 124 LEU A O 1
ATOM 929 N N . ILE A 1 125 ? 5.360 -4.245 4.184 1.00 90.25 125 ILE A N 1
ATOM 930 C CA . ILE A 1 125 ? 6.642 -4.640 4.786 1.00 90.25 125 ILE A CA 1
ATOM 931 C C . ILE A 1 125 ? 6.676 -6.151 5.042 1.00 90.25 125 ILE A C 1
ATOM 933 O O . ILE A 1 125 ? 7.678 -6.804 4.740 1.00 90.25 125 ILE A O 1
ATOM 937 N N . ARG A 1 126 ? 5.590 -6.725 5.574 1.00 88.94 126 ARG A N 1
ATOM 938 C CA . ARG A 1 126 ? 5.488 -8.167 5.854 1.00 88.94 126 ARG A CA 1
ATOM 939 C C . ARG A 1 126 ? 5.518 -8.996 4.574 1.00 88.94 126 ARG A C 1
ATOM 941 O O . ARG A 1 126 ? 6.292 -9.952 4.499 1.00 88.94 126 ARG A O 1
ATOM 948 N N . ALA A 1 127 ? 4.752 -8.597 3.561 1.00 90.25 127 ALA A N 1
ATOM 949 C CA . ALA A 1 127 ? 4.738 -9.243 2.255 1.00 90.25 127 ALA A CA 1
ATOM 950 C C . ALA A 1 127 ? 6.136 -9.249 1.615 1.00 90.25 127 ALA A C 1
ATOM 952 O O . ALA A 1 127 ? 6.612 -10.300 1.186 1.00 90.25 127 ALA A O 1
ATOM 953 N N . GLY A 1 128 ? 6.846 -8.117 1.621 1.00 86.69 128 GLY A N 1
ATOM 954 C CA . GLY A 1 128 ? 8.202 -8.063 1.071 1.00 86.69 128 GLY A CA 1
ATOM 955 C C . GLY A 1 128 ? 9.260 -8.778 1.912 1.00 86.69 128 GLY A C 1
ATOM 956 O O . GLY A 1 128 ? 10.173 -9.383 1.350 1.00 86.69 128 GLY A O 1
ATOM 957 N N . SER A 1 129 ? 9.113 -8.806 3.242 1.00 82.94 129 SER A N 1
ATOM 958 C CA . SER A 1 129 ? 10.007 -9.581 4.118 1.00 82.94 129 SER A CA 1
ATOM 959 C C . SER A 1 129 ? 9.952 -11.076 3.798 1.00 82.94 129 SER A C 1
ATOM 961 O O . SER A 1 129 ? 10.992 -11.727 3.753 1.00 82.94 129 SER A O 1
ATOM 963 N N . ARG A 1 130 ? 8.763 -11.615 3.486 1.00 81.12 130 ARG A N 1
ATOM 964 C CA . ARG A 1 130 ? 8.600 -13.016 3.051 1.00 81.12 130 ARG A CA 1
ATOM 965 C C . ARG A 1 130 ? 9.255 -13.307 1.702 1.00 81.12 130 ARG A C 1
ATOM 967 O O . ARG A 1 130 ? 9.665 -14.435 1.458 1.00 81.12 130 ARG A O 1
ATOM 974 N N . GLN A 1 131 ? 9.364 -12.300 0.839 1.00 79.19 131 GLN A N 1
ATOM 975 C CA . GLN A 1 131 ? 10.051 -12.415 -0.448 1.00 79.19 131 GLN A CA 1
ATOM 976 C C . GLN A 1 131 ? 11.572 -12.211 -0.331 1.00 79.19 131 GLN A C 1
ATOM 978 O O . GLN A 1 131 ? 12.296 -12.488 -1.288 1.00 79.19 131 GLN A O 1
ATOM 983 N N . GLY A 1 132 ? 12.068 -11.743 0.824 1.00 68.44 132 GLY A N 1
ATOM 984 C CA . GLY A 1 132 ? 13.491 -11.531 1.100 1.00 68.44 132 GLY A CA 1
ATOM 985 C C . GLY A 1 132 ? 14.114 -10.347 0.356 1.00 68.44 132 GLY A C 1
ATOM 986 O O . GLY A 1 132 ? 15.325 -10.346 0.133 1.00 68.44 132 GLY A O 1
ATOM 987 N N . ARG A 1 133 ? 13.314 -9.362 -0.087 1.00 67.12 133 ARG A N 1
ATOM 988 C CA . ARG A 1 133 ? 13.801 -8.267 -0.944 1.00 67.12 133 ARG A CA 1
ATOM 989 C C . ARG A 1 133 ? 13.265 -6.892 -0.531 1.00 67.12 133 ARG A C 1
ATOM 991 O O . ARG A 1 133 ? 12.086 -6.593 -0.678 1.00 67.12 133 ARG A O 1
ATOM 998 N N . ASP A 1 134 ? 14.175 -6.039 -0.067 1.00 70.69 134 ASP A N 1
ATOM 999 C CA . ASP A 1 134 ? 13.920 -4.643 0.322 1.00 70.69 134 ASP A CA 1
ATOM 1000 C C . ASP A 1 134 ? 13.549 -3.687 -0.845 1.00 70.69 134 ASP A C 1
ATOM 1002 O O . ASP A 1 134 ? 12.659 -2.848 -0.674 1.00 70.69 134 ASP A O 1
ATOM 1006 N N . PRO A 1 135 ? 14.141 -3.779 -2.060 1.00 78.38 135 PRO A N 1
ATOM 1007 C CA . PRO A 1 135 ? 13.830 -2.805 -3.107 1.00 78.38 135 PRO A CA 1
ATOM 1008 C C . PRO A 1 135 ? 12.391 -2.920 -3.633 1.00 78.38 135 PRO A C 1
ATOM 1010 O O . PRO A 1 135 ? 11.791 -1.899 -3.970 1.00 78.38 135 PRO A O 1
ATOM 1013 N N . GLU A 1 136 ? 11.810 -4.120 -3.678 1.00 83.75 136 GLU A N 1
ATOM 1014 C CA . GLU A 1 136 ? 10.418 -4.348 -4.077 1.00 83.75 136 GLU A CA 1
ATOM 1015 C C . GLU A 1 136 ? 9.415 -3.718 -3.095 1.00 83.75 136 GLU A C 1
ATOM 1017 O O . GLU A 1 136 ? 8.422 -3.145 -3.543 1.00 83.75 136 GLU A O 1
ATOM 1022 N N . VAL A 1 137 ? 9.703 -3.717 -1.786 1.00 88.88 137 VAL A N 1
ATOM 1023 C CA . VAL A 1 137 ? 8.877 -3.017 -0.781 1.00 88.88 137 VAL A CA 1
ATOM 1024 C C . VAL A 1 137 ? 8.824 -1.523 -1.081 1.00 88.88 137 VAL A C 1
ATOM 1026 O O . VAL A 1 137 ? 7.751 -0.923 -1.069 1.00 88.88 137 VAL A O 1
ATOM 1029 N N . GLY A 1 138 ? 9.972 -0.921 -1.402 1.00 89.50 138 GLY A N 1
ATOM 1030 C CA . GLY A 1 138 ? 10.042 0.493 -1.766 1.00 89.50 138 GLY A CA 1
ATOM 1031 C C . GLY A 1 138 ? 9.188 0.839 -2.989 1.00 89.50 138 GLY A C 1
ATOM 1032 O O . GLY A 1 138 ? 8.471 1.836 -2.966 1.00 89.50 138 GLY A O 1
ATOM 1033 N N . ARG A 1 139 ? 9.214 -0.005 -4.028 1.00 91.12 139 ARG A N 1
ATOM 1034 C CA . ARG A 1 139 ? 8.388 0.180 -5.237 1.00 91.12 139 ARG A CA 1
ATOM 1035 C C . ARG A 1 139 ? 6.900 0.019 -4.948 1.00 91.12 139 ARG A C 1
ATOM 1037 O O . ARG A 1 139 ? 6.100 0.790 -5.462 1.00 91.12 139 ARG A O 1
ATOM 1044 N N . A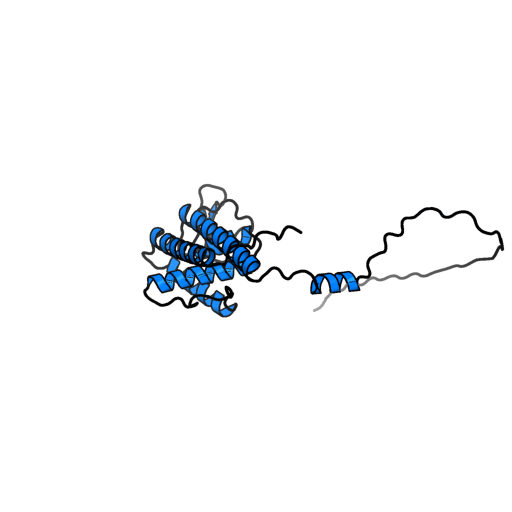LA A 1 140 ? 6.534 -0.948 -4.111 1.00 93.12 140 ALA A N 1
ATOM 1045 C CA . ALA A 1 140 ? 5.146 -1.155 -3.718 1.00 93.12 140 ALA A CA 1
ATOM 1046 C C . ALA A 1 140 ? 4.604 0.027 -2.895 1.00 93.12 140 ALA A C 1
ATOM 1048 O O . ALA A 1 140 ? 3.485 0.473 -3.131 1.00 93.12 140 ALA A O 1
ATOM 1049 N N . ILE A 1 141 ? 5.412 0.587 -1.984 1.00 93.62 141 ILE A N 1
ATOM 1050 C CA . ILE A 1 141 ? 5.082 1.829 -1.264 1.00 93.62 141 ILE A CA 1
ATOM 1051 C C . ILE A 1 141 ? 4.857 2.979 -2.248 1.00 93.62 141 ILE A C 1
ATOM 1053 O O . ILE A 1 141 ? 3.891 3.726 -2.098 1.00 93.62 141 ILE A O 1
ATOM 1057 N N . ASP A 1 142 ? 5.729 3.117 -3.248 1.00 92.31 142 ASP A N 1
ATOM 1058 C CA . ASP A 1 142 ? 5.598 4.152 -4.272 1.00 92.31 142 ASP A CA 1
ATOM 1059 C C . ASP A 1 142 ? 4.296 3.989 -5.072 1.00 92.31 142 ASP A C 1
ATOM 1061 O O . ASP A 1 142 ? 3.542 4.952 -5.189 1.00 92.31 142 ASP A O 1
ATOM 1065 N N . ALA A 1 143 ? 3.978 2.770 -5.519 1.00 93.69 143 ALA A N 1
ATOM 1066 C CA . ALA A 1 143 ? 2.754 2.469 -6.263 1.00 93.69 143 ALA A CA 1
ATOM 1067 C C . ALA A 1 143 ? 1.475 2.735 -5.448 1.00 93.69 143 ALA A C 1
ATOM 1069 O O . ALA A 1 143 ? 0.521 3.315 -5.960 1.00 93.69 143 ALA A O 1
ATOM 1070 N N . VAL A 1 144 ? 1.452 2.350 -4.168 1.00 96.75 144 VAL A N 1
ATOM 1071 C CA . VAL A 1 144 ? 0.312 2.597 -3.267 1.00 96.75 144 VAL A CA 1
ATOM 1072 C C . VAL A 1 144 ? 0.145 4.086 -2.972 1.00 96.75 144 VAL A C 1
ATOM 1074 O O . VAL A 1 144 ? -0.978 4.587 -2.917 1.00 96.75 144 VAL A O 1
ATOM 1077 N N . TYR A 1 145 ? 1.251 4.811 -2.797 1.00 95.31 145 TYR A N 1
ATOM 1078 C CA . TYR A 1 145 ? 1.215 6.260 -2.623 1.00 95.31 145 TYR A CA 1
ATOM 1079 C C . TYR A 1 145 ? 0.649 6.963 -3.862 1.00 95.31 145 TYR A C 1
ATOM 1081 O O . TYR A 1 145 ? -0.219 7.825 -3.727 1.00 95.31 145 TYR A O 1
ATOM 1089 N N . ASP A 1 146 ? 1.102 6.571 -5.054 1.00 92.94 146 ASP A N 1
ATOM 1090 C CA . ASP A 1 146 ? 0.617 7.132 -6.315 1.00 92.94 146 ASP A CA 1
ATOM 1091 C C . ASP A 1 146 ? -0.875 6.822 -6.521 1.00 92.94 146 ASP A C 1
ATOM 1093 O O . ASP A 1 146 ? -1.647 7.741 -6.792 1.00 92.94 146 ASP A O 1
ATOM 1097 N N . ALA A 1 147 ? -1.318 5.589 -6.250 1.00 95.19 147 ALA A N 1
ATOM 1098 C CA . ALA A 1 147 ? -2.732 5.206 -6.306 1.00 95.19 147 ALA A CA 1
ATOM 1099 C C . ALA A 1 147 ? -3.624 6.028 -5.352 1.00 95.19 147 ALA A C 1
ATOM 1101 O O . ALA A 1 147 ? -4.742 6.410 -5.709 1.00 95.19 147 ALA A O 1
ATOM 1102 N N . LEU A 1 148 ? -3.132 6.338 -4.145 1.00 95.94 148 LEU A N 1
ATOM 1103 C CA . LEU A 1 148 ? -3.820 7.224 -3.199 1.00 95.94 148 LEU A CA 1
ATOM 1104 C C . LEU A 1 148 ? -3.901 8.670 -3.707 1.00 95.94 148 LEU A C 1
ATOM 1106 O O . LEU A 1 148 ? -4.869 9.381 -3.431 1.00 95.94 148 LEU A O 1
ATOM 1110 N N . TRP A 1 149 ? -2.873 9.141 -4.403 1.00 92.56 149 TRP A N 1
ATOM 1111 C CA . TRP A 1 149 ? -2.866 10.493 -4.950 1.00 92.56 149 TRP A CA 1
ATOM 1112 C C . TRP A 1 149 ? -3.833 10.607 -6.137 1.00 92.56 149 TRP A C 1
ATOM 1114 O O . TRP A 1 149 ? -4.683 11.501 -6.163 1.00 92.56 149 TRP A O 1
ATOM 1124 N N . GLU A 1 150 ? -3.810 9.622 -7.034 1.00 91.50 150 GLU A N 1
ATOM 1125 C CA . GLU A 1 150 ? -4.760 9.482 -8.142 1.00 91.50 150 GLU A CA 1
ATOM 1126 C C . GLU A 1 150 ? -6.208 9.389 -7.662 1.00 91.50 150 GLU A C 1
ATOM 1128 O O . GLU A 1 150 ? -7.099 10.017 -8.238 1.00 91.50 150 GLU A O 1
ATOM 1133 N N . SER A 1 151 ? -6.467 8.684 -6.555 1.00 93.38 151 SER A N 1
ATOM 1134 C CA . SER A 1 151 ? -7.818 8.597 -5.991 1.00 93.38 151 SER A CA 1
ATOM 1135 C C . SER A 1 151 ? -8.378 9.934 -5.513 1.00 93.38 151 SER A C 1
ATOM 1137 O O . SER A 1 151 ? -9.587 10.056 -5.328 1.00 93.38 151 SER A O 1
ATOM 1139 N N . ARG A 1 152 ? -7.520 10.940 -5.327 1.00 91.94 152 ARG A N 1
ATOM 1140 C CA . ARG A 1 152 ? -7.886 12.314 -4.957 1.00 91.94 152 ARG A CA 1
ATOM 1141 C C . ARG A 1 152 ? -7.915 13.263 -6.155 1.00 91.94 152 ARG A C 1
ATOM 1143 O O . ARG A 1 152 ? -7.935 14.478 -5.966 1.00 91.94 152 ARG A O 1
ATOM 1150 N N . GLY A 1 153 ? -7.881 12.722 -7.374 1.00 89.06 153 GLY A N 1
ATOM 1151 C CA . GLY A 1 153 ? -7.837 13.500 -8.609 1.00 89.06 153 GLY A CA 1
ATOM 1152 C C . GLY A 1 153 ? -6.513 14.233 -8.820 1.00 89.06 153 GLY A C 1
ATOM 1153 O O . GLY A 1 153 ? -6.455 15.163 -9.620 1.00 89.06 153 GLY A O 1
ATOM 1154 N N . GLN A 1 154 ? -5.461 13.855 -8.091 1.00 85.25 154 GLN A N 1
ATOM 1155 C CA . GLN A 1 154 ? -4.126 14.397 -8.297 1.00 85.25 154 GLN A CA 1
ATOM 1156 C C . GLN A 1 154 ? -3.353 13.495 -9.266 1.00 85.25 154 GLN A C 1
ATOM 1158 O O . GLN A 1 154 ? -3.517 12.278 -9.215 1.00 85.25 154 GLN A O 1
ATOM 1163 N N . PRO A 1 155 ? -2.499 14.042 -10.142 1.00 76.38 155 PRO A N 1
ATOM 1164 C CA . PRO A 1 155 ? -1.657 13.209 -10.994 1.00 76.38 155 PRO A CA 1
ATOM 1165 C C . PRO A 1 155 ? -0.688 12.394 -10.131 1.00 76.38 155 PRO A C 1
ATOM 1167 O O . PRO A 1 155 ? -0.150 12.933 -9.163 1.00 76.38 155 PRO A O 1
ATOM 1170 N N . ALA A 1 156 ? -0.434 11.129 -10.479 1.00 69.88 156 ALA A N 1
ATOM 1171 C CA . ALA A 1 156 ? 0.585 10.326 -9.802 1.00 69.88 156 ALA A CA 1
ATOM 1172 C C . ALA A 1 156 ? 1.920 11.079 -9.713 1.00 69.88 156 ALA A C 1
ATOM 1174 O O . ALA A 1 156 ? 2.341 11.743 -10.668 1.00 69.88 156 ALA A O 1
ATOM 1175 N N . ALA A 1 157 ? 2.604 10.957 -8.569 1.00 66.25 157 ALA A N 1
ATOM 1176 C CA . ALA A 1 157 ? 3.901 11.601 -8.372 1.00 66.25 157 ALA A CA 1
ATOM 1177 C C . ALA A 1 157 ? 4.976 10.985 -9.280 1.00 66.25 157 ALA A C 1
ATOM 1179 O O . ALA A 1 157 ? 5.971 11.643 -9.587 1.00 66.25 157 ALA A O 1
ATOM 1180 N N . THR A 1 158 ? 4.746 9.753 -9.742 1.00 62.34 158 THR A N 1
ATOM 1181 C CA . THR A 1 158 ? 5.504 9.099 -10.809 1.00 62.34 158 THR A CA 1
ATOM 1182 C C . THR A 1 158 ? 4.630 9.006 -12.071 1.00 62.34 158 THR A C 1
ATOM 1184 O O . THR A 1 158 ? 3.879 8.042 -12.225 1.00 62.34 158 THR A O 1
ATOM 1187 N N . PRO A 1 159 ? 4.682 9.988 -12.994 1.00 50.06 159 PRO A N 1
ATOM 1188 C CA . PRO A 1 159 ? 3.979 9.896 -14.270 1.00 50.06 159 PRO A CA 1
ATOM 1189 C C . PRO A 1 159 ? 4.495 8.700 -15.080 1.00 50.06 159 PRO A C 1
ATOM 1191 O O . PRO A 1 159 ? 5.669 8.342 -14.988 1.00 50.06 159 PRO A O 1
ATOM 1194 N N . GLY A 1 160 ? 3.613 8.085 -15.869 1.00 54.56 160 GLY A N 1
ATOM 1195 C CA . GLY A 1 160 ? 3.861 6.817 -16.556 1.00 54.56 160 GLY A CA 1
ATOM 1196 C C . GLY A 1 160 ? 5.090 6.724 -17.480 1.00 54.56 160 GLY A C 1
ATOM 1197 O O . GLY A 1 160 ? 5.758 7.699 -17.807 1.00 54.56 160 GLY A O 1
ATOM 1198 N N . ARG A 1 161 ? 5.313 5.483 -17.946 1.00 51.31 161 ARG A N 1
ATOM 1199 C CA . ARG A 1 161 ? 6.344 5.001 -18.894 1.00 51.31 161 ARG A CA 1
ATOM 1200 C C . ARG A 1 161 ? 7.782 5.405 -18.558 1.00 51.31 161 ARG A C 1
ATOM 1202 O O . ARG A 1 161 ? 8.377 6.289 -19.163 1.00 51.31 161 ARG A O 1
ATOM 1209 N N . GLY A 1 162 ? 8.386 4.608 -17.687 1.00 52.97 162 GLY A N 1
ATOM 1210 C CA . GLY A 1 162 ? 9.826 4.559 -17.478 1.00 52.97 162 GLY A CA 1
ATOM 1211 C C . GLY A 1 162 ? 10.210 3.292 -16.715 1.00 52.97 162 GLY A C 1
ATOM 1212 O O . GLY A 1 162 ? 9.318 2.567 -16.261 1.00 52.97 162 GLY A O 1
ATOM 1213 N N . PRO A 1 163 ? 11.513 2.992 -16.566 1.00 58.25 163 PRO A N 1
ATOM 1214 C CA . PRO A 1 163 ? 11.941 1.996 -15.590 1.00 58.25 163 PRO A CA 1
ATOM 1215 C C . PRO A 1 163 ? 11.294 2.346 -14.250 1.00 58.25 163 PRO A C 1
ATOM 1217 O O . PRO A 1 163 ? 11.283 3.517 -13.865 1.00 58.25 163 PRO A O 1
ATOM 1220 N N . ILE A 1 164 ? 10.728 1.356 -13.549 1.00 66.44 164 ILE A N 1
ATOM 1221 C CA . ILE A 1 164 ? 10.215 1.642 -12.207 1.00 66.44 164 ILE A CA 1
ATOM 1222 C C . ILE A 1 164 ? 11.442 2.086 -11.424 1.00 66.44 164 ILE A C 1
ATOM 1224 O O . ILE A 1 164 ? 12.431 1.354 -11.346 1.00 66.44 164 ILE A O 1
ATOM 1228 N N . MET A 1 165 ? 11.412 3.296 -10.887 1.00 71.75 165 MET A N 1
ATOM 1229 C CA . MET A 1 165 ? 12.478 3.816 -10.045 1.00 71.75 165 MET A CA 1
ATOM 1230 C C . MET A 1 165 ? 12.042 3.658 -8.600 1.00 71.75 165 MET A C 1
ATOM 1232 O O . MET A 1 165 ? 10.875 3.836 -8.273 1.00 71.75 165 MET A O 1
ATOM 1236 N N . VAL A 1 166 ? 12.976 3.268 -7.739 1.00 76.25 166 VAL A N 1
ATOM 1237 C CA . VAL A 1 166 ? 12.727 3.316 -6.300 1.00 76.25 166 VAL A CA 1
ATOM 1238 C C . VAL A 1 166 ? 12.997 4.746 -5.863 1.00 76.25 166 VAL A C 1
ATOM 1240 O O . VAL A 1 166 ? 14.089 5.259 -6.122 1.00 76.25 166 VAL A O 1
ATOM 1243 N N . SER A 1 167 ? 12.041 5.382 -5.184 1.00 82.12 167 SER A N 1
ATOM 1244 C CA . SER A 1 167 ? 12.266 6.703 -4.589 1.00 82.12 167 SER A CA 1
ATOM 1245 C C . SER A 1 167 ? 13.489 6.696 -3.665 1.00 82.12 167 SER A C 1
ATOM 1247 O O . SER A 1 167 ? 13.834 5.659 -3.091 1.00 82.12 167 SER A O 1
ATOM 1249 N N . SER A 1 168 ? 14.142 7.847 -3.471 1.00 85.00 168 SER A N 1
ATOM 1250 C CA . SER A 1 168 ? 15.254 7.951 -2.513 1.00 85.00 168 SER A CA 1
ATOM 1251 C C . SER A 1 168 ? 14.805 7.556 -1.094 1.00 85.00 168 SER A C 1
ATOM 1253 O O . SER A 1 168 ? 13.617 7.674 -0.775 1.00 85.00 168 SER A O 1
ATOM 1255 N N . PRO A 1 169 ? 15.712 7.097 -0.209 1.00 84.38 169 PRO A N 1
ATOM 1256 C CA . PRO A 1 169 ? 15.340 6.671 1.143 1.00 84.38 169 PRO A CA 1
ATOM 1257 C C . PRO A 1 169 ? 14.526 7.714 1.926 1.00 84.38 169 PRO A C 1
ATOM 1259 O O . PRO A 1 169 ? 13.556 7.364 2.594 1.00 84.38 169 PRO A O 1
ATOM 1262 N N . GLN A 1 170 ? 14.871 8.999 1.800 1.00 85.69 170 GLN A N 1
ATOM 1263 C CA . GLN A 1 170 ? 14.173 10.101 2.464 1.00 85.69 170 GLN A CA 1
ATOM 1264 C C . GLN A 1 170 ? 12.753 10.290 1.916 1.00 85.69 170 GLN A C 1
ATOM 1266 O O . GLN A 1 170 ? 11.816 10.471 2.692 1.00 85.69 170 GLN A O 1
ATOM 1271 N N . VAL A 1 171 ? 12.575 10.198 0.593 1.00 88.00 171 VAL A N 1
ATOM 1272 C CA . VAL A 1 171 ? 11.249 10.283 -0.038 1.00 88.00 171 VAL A CA 1
ATOM 1273 C C . VAL A 1 171 ? 10.392 9.081 0.354 1.00 88.00 171 VAL A C 1
ATOM 1275 O O . VAL A 1 171 ? 9.229 9.258 0.708 1.00 88.00 171 VAL A O 1
ATOM 1278 N N . ARG A 1 172 ? 10.963 7.869 0.384 1.00 88.44 172 ARG A N 1
ATOM 1279 C CA . ARG A 1 172 ? 10.245 6.673 0.857 1.00 88.44 172 ARG A CA 1
ATOM 1280 C C . ARG A 1 172 ? 9.796 6.817 2.302 1.00 88.44 172 ARG A C 1
ATOM 1282 O O . ARG A 1 172 ? 8.651 6.504 2.607 1.00 88.44 172 ARG A O 1
ATOM 1289 N N . LEU A 1 173 ? 10.664 7.320 3.181 1.00 88.06 173 LEU A N 1
ATOM 1290 C CA . LEU A 1 173 ? 10.307 7.562 4.576 1.00 88.06 173 LEU A CA 1
ATOM 1291 C C . LEU A 1 173 ? 9.141 8.554 4.689 1.00 88.06 173 LEU A C 1
ATOM 1293 O O . LEU A 1 173 ? 8.200 8.299 5.439 1.00 88.06 173 LEU A O 1
ATOM 1297 N N . ALA A 1 174 ? 9.163 9.643 3.917 1.00 89.19 174 ALA A N 1
ATOM 1298 C CA . ALA A 1 174 ? 8.066 10.606 3.889 1.00 89.19 174 ALA A CA 1
ATOM 1299 C C . ALA A 1 174 ? 6.753 9.971 3.395 1.00 89.19 174 ALA A C 1
ATOM 1301 O O . ALA A 1 174 ? 5.713 10.158 4.027 1.00 89.19 174 ALA A O 1
ATOM 1302 N N . LYS A 1 175 ? 6.796 9.169 2.321 1.00 92.00 175 LYS A N 1
ATOM 1303 C CA . LYS A 1 175 ? 5.629 8.433 1.804 1.00 92.00 175 LYS A CA 1
ATOM 1304 C C . LYS A 1 175 ? 5.079 7.437 2.826 1.00 92.00 175 LYS A C 1
ATOM 1306 O O . LYS A 1 175 ? 3.873 7.416 3.049 1.00 92.00 175 LYS A O 1
ATOM 1311 N N . VAL A 1 176 ? 5.947 6.681 3.501 1.00 92.62 176 VAL A N 1
ATOM 1312 C CA . VAL A 1 176 ? 5.573 5.772 4.599 1.00 92.62 176 VAL A CA 1
ATOM 1313 C C . VAL A 1 176 ? 4.841 6.529 5.700 1.00 92.62 176 VAL A C 1
ATOM 1315 O O . VAL A 1 176 ? 3.731 6.153 6.058 1.00 92.62 176 VAL A O 1
ATOM 1318 N N . GLN A 1 177 ? 5.415 7.627 6.199 1.00 91.25 177 GLN A N 1
ATOM 1319 C CA . GLN A 1 177 ? 4.788 8.440 7.246 1.00 91.25 177 GLN A CA 1
ATOM 1320 C C . GLN A 1 177 ? 3.418 8.973 6.814 1.00 91.25 177 GLN A C 1
ATOM 1322 O O . GLN A 1 177 ? 2.483 9.018 7.617 1.00 91.25 177 GLN A O 1
ATOM 1327 N N . TRP A 1 178 ? 3.293 9.370 5.546 1.00 94.81 178 TRP A N 1
ATOM 1328 C CA . TRP A 1 178 ? 2.041 9.861 4.985 1.00 94.81 178 TRP A CA 1
ATOM 1329 C C . TRP A 1 178 ? 0.981 8.757 4.914 1.00 94.81 178 TRP A C 1
ATOM 1331 O O . TRP A 1 178 ? -0.134 8.951 5.395 1.00 94.81 178 TRP A O 1
ATOM 1341 N N . LEU A 1 179 ? 1.334 7.586 4.375 1.00 96.12 179 LEU A N 1
ATOM 1342 C CA . LEU A 1 179 ? 0.447 6.424 4.291 1.00 96.12 179 LEU A CA 1
ATOM 1343 C C . LEU A 1 179 ? 0.020 5.929 5.674 1.00 96.12 179 LEU A C 1
ATOM 1345 O O . LEU A 1 179 ? -1.156 5.636 5.868 1.00 96.12 179 LEU A O 1
ATOM 1349 N N . THR A 1 180 ? 0.928 5.900 6.653 1.00 94.75 180 THR A N 1
ATOM 1350 C CA . THR A 1 180 ? 0.591 5.565 8.045 1.00 94.75 180 THR A CA 1
ATOM 1351 C C . THR A 1 180 ? -0.420 6.557 8.615 1.00 94.75 180 THR A C 1
ATOM 1353 O O . THR A 1 180 ? -1.454 6.147 9.132 1.00 94.75 180 THR A O 1
ATOM 1356 N N . ARG A 1 181 ? -0.187 7.867 8.456 1.00 95.62 181 ARG A N 1
ATOM 1357 C CA . ARG A 1 181 ? -1.133 8.894 8.922 1.00 95.62 181 ARG A CA 1
ATOM 1358 C C . ARG A 1 181 ? -2.496 8.777 8.241 1.00 95.62 181 ARG A C 1
ATOM 1360 O O . ARG A 1 181 ? -3.517 8.997 8.880 1.00 95.62 181 ARG A O 1
ATOM 1367 N N . TRP A 1 182 ? -2.514 8.462 6.950 1.00 97.19 182 TRP A N 1
ATOM 1368 C CA . TRP A 1 182 ? -3.750 8.277 6.198 1.00 97.19 182 TRP A CA 1
ATOM 1369 C C . TRP A 1 182 ? -4.530 7.034 6.643 1.00 97.19 182 TRP A C 1
ATOM 1371 O O . TRP A 1 182 ? -5.747 7.121 6.823 1.00 97.19 182 TRP A O 1
ATOM 1381 N N . ASN A 1 183 ? -3.832 5.913 6.855 1.00 97.25 183 ASN A N 1
ATOM 1382 C CA . ASN A 1 183 ? -4.400 4.679 7.399 1.00 97.25 183 ASN A CA 1
ATOM 1383 C C . ASN A 1 183 ? -5.012 4.920 8.784 1.00 97.25 183 ASN A C 1
ATOM 1385 O O . ASN A 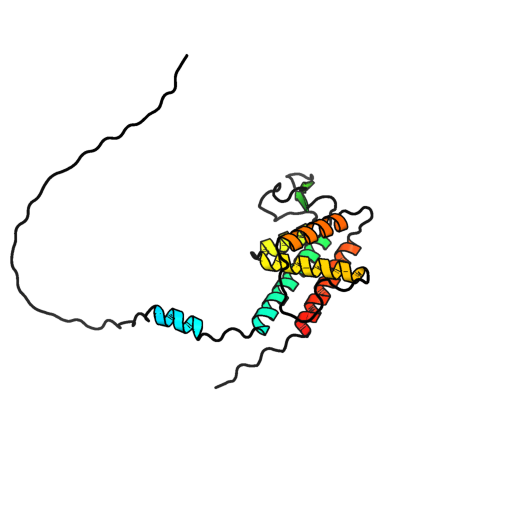1 183 ? -6.107 4.447 9.066 1.00 97.25 183 ASN A O 1
ATOM 1389 N N . ASP A 1 184 ? -4.328 5.691 9.627 1.00 95.88 184 ASP A N 1
ATOM 1390 C CA . ASP A 1 184 ? -4.718 5.927 11.020 1.00 95.88 184 ASP A CA 1
ATOM 1391 C C . ASP A 1 184 ? -5.699 7.099 11.200 1.00 95.88 184 ASP A C 1
ATOM 1393 O O . ASP A 1 184 ? -6.025 7.473 12.327 1.00 95.88 184 ASP A O 1
ATOM 1397 N N . ALA A 1 185 ? -6.175 7.702 10.106 1.00 97.12 185 ALA A N 1
ATOM 1398 C CA . ALA A 1 185 ? -7.135 8.795 10.176 1.00 97.12 185 ALA A CA 1
ATOM 1399 C C . ALA A 1 185 ? -8.478 8.322 10.779 1.00 97.12 185 ALA A C 1
ATOM 1401 O O . ALA A 1 185 ? -8.959 7.235 10.435 1.00 97.12 185 ALA A O 1
ATOM 1402 N N . PRO A 1 186 ? -9.125 9.130 11.641 1.00 95.94 186 PRO A N 1
ATOM 1403 C CA . PRO A 1 186 ? -10.424 8.776 12.203 1.00 95.94 186 PRO A CA 1
ATOM 1404 C C . PRO A 1 186 ? -11.463 8.630 11.087 1.00 95.94 186 PRO A C 1
ATOM 1406 O O . PRO A 1 186 ? -11.505 9.437 10.159 1.00 95.94 186 PRO A O 1
ATOM 1409 N N . GLY A 1 187 ? -12.292 7.591 11.182 1.00 94.69 187 GLY A N 1
ATOM 1410 C CA . GLY A 1 187 ? -13.308 7.284 10.174 1.00 94.69 187 GLY A CA 1
ATOM 1411 C C . GLY A 1 187 ? -12.782 6.587 8.916 1.00 94.69 187 GLY A C 1
ATOM 1412 O O . GLY A 1 187 ? -13.577 6.341 8.017 1.00 94.69 187 GLY A O 1
ATOM 1413 N N . ARG A 1 188 ? -11.483 6.245 8.842 1.00 96.94 188 ARG A N 1
ATOM 1414 C CA . ARG A 1 188 ? -10.972 5.345 7.797 1.00 96.94 188 ARG A CA 1
ATOM 1415 C C . ARG A 1 188 ? -11.638 3.976 7.936 1.00 96.94 188 ARG A C 1
ATOM 1417 O O . ARG A 1 188 ? -11.835 3.486 9.048 1.00 96.94 188 ARG A O 1
ATOM 1424 N N . SER A 1 189 ? -11.931 3.364 6.802 1.00 97.62 189 SER A N 1
ATOM 1425 C CA . SER A 1 189 ? -12.509 2.025 6.701 1.00 97.62 189 SER A CA 1
ATOM 1426 C C . SER A 1 189 ? -11.537 1.033 6.059 1.00 97.62 189 SER A C 1
ATOM 1428 O O . SER A 1 189 ? -10.573 1.429 5.397 1.00 97.62 189 SER A O 1
ATOM 1430 N N . THR A 1 190 ? -11.792 -0.265 6.247 1.00 97.88 190 THR A N 1
ATOM 1431 C CA . THR A 1 190 ? -11.000 -1.323 5.593 1.00 97.88 190 THR A CA 1
ATOM 1432 C C . THR A 1 190 ? -11.210 -1.293 4.083 1.00 97.88 190 THR A C 1
ATOM 1434 O O . THR A 1 190 ? -10.257 -1.451 3.325 1.00 97.88 190 THR A O 1
ATOM 1437 N N . GLU A 1 191 ? -12.440 -1.024 3.652 1.00 98.44 191 GLU A N 1
ATOM 1438 C CA . GLU A 1 191 ? -12.856 -0.920 2.257 1.00 98.44 191 GLU A CA 1
ATOM 1439 C C . GLU A 1 191 ? -12.050 0.155 1.526 1.00 98.44 191 GLU A C 1
ATOM 1441 O O . GLU A 1 191 ? -11.461 -0.125 0.488 1.00 98.44 191 GLU A O 1
ATOM 1446 N N . GLU A 1 192 ? -11.902 1.348 2.113 1.00 98.19 192 GLU A N 1
ATOM 1447 C CA . GLU A 1 192 ? -11.064 2.401 1.527 1.00 98.19 192 GLU A CA 1
ATOM 1448 C C . GLU A 1 192 ? -9.593 1.980 1.398 1.00 98.19 192 GLU A C 1
ATOM 1450 O O . GLU A 1 192 ? -8.927 2.365 0.441 1.00 98.19 192 GLU A O 1
ATOM 1455 N N . VAL A 1 193 ? -9.051 1.221 2.358 1.00 98.31 193 VAL A N 1
ATOM 1456 C CA . VAL A 1 193 ? -7.666 0.726 2.274 1.00 98.31 193 VAL A CA 1
ATOM 1457 C C . VAL A 1 193 ? -7.518 -0.304 1.155 1.00 98.31 193 VAL A C 1
ATOM 1459 O O . VAL A 1 193 ? -6.546 -0.243 0.396 1.00 98.31 193 VAL A O 1
ATOM 1462 N N . LEU A 1 194 ? -8.477 -1.221 1.033 1.00 98.69 194 LEU A N 1
ATOM 1463 C CA . LEU A 1 194 ? -8.503 -2.219 -0.033 1.00 98.69 194 LEU A CA 1
ATOM 1464 C C . LEU A 1 194 ? -8.664 -1.568 -1.410 1.00 98.69 194 LEU A C 1
ATOM 1466 O O . LEU A 1 194 ? -7.923 -1.931 -2.317 1.00 98.69 194 LEU A O 1
ATOM 1470 N N . ASP A 1 195 ? -9.511 -0.548 -1.545 1.00 98.44 195 ASP A N 1
ATOM 1471 C CA . ASP A 1 195 ? -9.690 0.196 -2.797 1.00 98.44 195 ASP A CA 1
ATOM 1472 C C . ASP A 1 195 ? -8.380 0.831 -3.291 1.00 98.44 195 ASP A C 1
ATOM 1474 O O . ASP A 1 195 ? -8.097 0.837 -4.492 1.00 98.44 195 ASP A O 1
ATOM 1478 N N . ILE A 1 196 ? -7.553 1.368 -2.386 1.00 98.38 196 ILE A N 1
ATOM 1479 C CA . ILE A 1 196 ? -6.240 1.921 -2.756 1.00 98.38 196 ILE A CA 1
ATOM 1480 C C . ILE A 1 196 ? -5.271 0.817 -3.195 1.00 98.38 196 ILE A C 1
ATOM 1482 O O . ILE A 1 196 ? -4.543 1.000 -4.174 1.00 98.38 196 ILE A O 1
ATOM 1486 N N . LEU A 1 197 ? -5.261 -0.330 -2.511 1.00 98.44 197 LEU A N 1
ATOM 1487 C CA . LEU A 1 197 ? -4.448 -1.481 -2.917 1.00 98.44 197 LEU A CA 1
ATOM 1488 C C . LEU A 1 197 ? -4.885 -2.025 -4.281 1.00 98.44 197 LEU A C 1
ATOM 1490 O O . LEU A 1 197 ? -4.033 -2.272 -5.132 1.00 98.44 197 LEU A O 1
ATOM 1494 N N . ASP A 1 198 ? -6.189 -2.139 -4.518 1.00 98.50 198 ASP A N 1
ATOM 1495 C CA . ASP A 1 198 ? -6.757 -2.620 -5.778 1.00 98.50 198 ASP A CA 1
ATOM 1496 C C . ASP A 1 198 ? -6.411 -1.688 -6.944 1.00 98.50 198 ASP A C 1
ATOM 1498 O O . ASP A 1 198 ? -6.057 -2.154 -8.029 1.00 98.50 198 ASP A O 1
ATOM 1502 N N . ARG A 1 199 ? -6.386 -0.369 -6.716 1.00 97.12 199 ARG A N 1
ATOM 1503 C CA . ARG A 1 199 ? -5.878 0.600 -7.702 1.00 97.12 199 ARG A CA 1
ATOM 1504 C C . ARG A 1 199 ? -4.388 0.415 -7.991 1.00 97.12 199 ARG A C 1
ATOM 1506 O O . ARG A 1 199 ? -3.998 0.413 -9.158 1.00 97.12 199 ARG A O 1
ATOM 1513 N N . ALA A 1 200 ? -3.556 0.218 -6.967 1.00 96.38 200 ALA A N 1
ATOM 1514 C CA . ALA A 1 200 ? -2.123 -0.027 -7.154 1.00 96.38 200 ALA A CA 1
ATOM 1515 C C . ALA A 1 200 ? -1.851 -1.346 -7.908 1.00 96.38 200 ALA A C 1
ATOM 1517 O O . ALA A 1 200 ? -0.983 -1.403 -8.787 1.00 96.38 200 ALA A O 1
ATOM 1518 N N . ILE A 1 201 ? -2.623 -2.397 -7.613 1.00 96.88 201 ILE A N 1
ATOM 1519 C CA . ILE A 1 201 ? -2.602 -3.679 -8.333 1.00 96.88 201 ILE A CA 1
ATOM 1520 C C . ILE A 1 201 ? -2.997 -3.464 -9.796 1.00 96.88 201 ILE A C 1
ATOM 1522 O O . ILE A 1 201 ? -2.249 -3.850 -10.695 1.00 96.88 201 ILE A 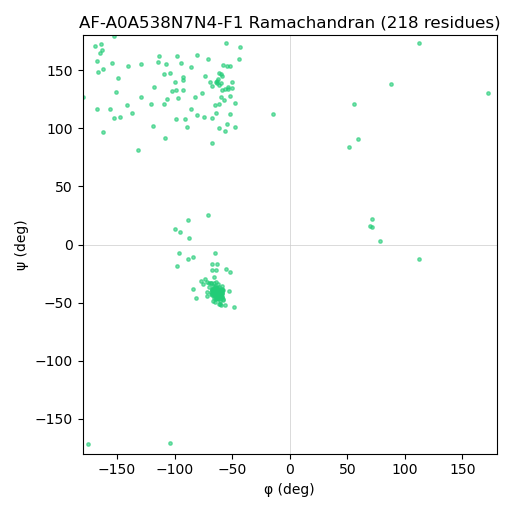O 1
ATOM 1526 N N . ALA A 1 202 ? -4.118 -2.785 -10.053 1.00 95.00 202 ALA A N 1
ATOM 1527 C CA . ALA A 1 202 ? -4.586 -2.501 -11.406 1.00 95.00 202 ALA A CA 1
ATOM 1528 C C . ALA A 1 202 ? -3.551 -1.708 -12.220 1.00 95.00 202 ALA A C 1
ATOM 1530 O O . ALA A 1 202 ? -3.285 -2.054 -13.372 1.00 95.00 202 ALA A O 1
ATOM 1531 N N . GLY A 1 203 ? -2.913 -0.697 -11.623 1.00 92.25 203 GLY A N 1
ATOM 1532 C CA . GLY A 1 203 ? -1.822 0.048 -12.259 1.00 92.25 203 GLY A CA 1
ATOM 1533 C C . GLY A 1 203 ? -0.609 -0.834 -12.578 1.00 92.25 203 GLY A C 1
ATOM 1534 O O . GLY A 1 203 ? 0.000 -0.709 -13.641 1.00 92.25 203 GLY A O 1
ATOM 1535 N N . THR A 1 204 ? -0.284 -1.790 -11.706 1.00 92.56 204 THR A N 1
ATOM 1536 C CA . THR A 1 204 ? 0.797 -2.764 -11.940 1.00 92.56 204 THR A CA 1
ATOM 1537 C C . THR A 1 204 ? 0.476 -3.702 -13.104 1.00 92.56 204 THR A C 1
ATOM 1539 O O . THR A 1 204 ? 1.324 -3.912 -13.971 1.00 92.56 204 THR A O 1
ATOM 1542 N N . VAL A 1 205 ? -0.757 -4.210 -13.174 1.00 93.12 205 VAL A N 1
ATOM 1543 C CA . VAL A 1 205 ? -1.240 -5.046 -14.285 1.00 93.12 205 VAL A CA 1
ATOM 1544 C C . VAL A 1 205 ? -1.226 -4.276 -15.606 1.00 93.12 205 VAL A C 1
ATOM 1546 O O . VAL A 1 205 ? -0.777 -4.805 -16.621 1.00 93.12 205 VAL A O 1
ATOM 1549 N N . GLN A 1 206 ? -1.646 -3.009 -15.606 1.00 90.81 206 GLN A N 1
ATOM 1550 C CA . GLN A 1 206 ? -1.571 -2.156 -16.795 1.00 90.81 206 GLN A CA 1
ATOM 1551 C C . GLN A 1 206 ? -0.123 -1.980 -17.269 1.00 90.81 206 GLN A C 1
ATOM 1553 O O . GLN A 1 206 ? 0.152 -2.095 -18.462 1.00 90.81 206 GLN A O 1
ATOM 1558 N N . ASN A 1 207 ? 0.819 -1.771 -16.346 1.00 88.00 207 ASN A N 1
ATOM 1559 C CA . ASN A 1 207 ? 2.239 -1.679 -16.684 1.00 88.00 207 ASN A CA 1
ATOM 1560 C C . ASN A 1 207 ? 2.792 -2.989 -17.265 1.00 88.00 207 ASN A C 1
ATOM 1562 O O . ASN A 1 207 ? 3.584 -2.932 -18.204 1.00 88.00 207 ASN A O 1
ATOM 1566 N N . LEU A 1 208 ? 2.360 -4.152 -16.760 1.00 89.00 208 LEU A N 1
ATOM 1567 C CA . LEU A 1 208 ? 2.702 -5.460 -17.337 1.00 89.00 208 LEU A CA 1
ATOM 1568 C C . LEU A 1 208 ? 2.154 -5.616 -18.758 1.00 89.00 208 LEU A C 1
ATOM 1570 O O . LEU A 1 208 ? 2.894 -6.010 -19.653 1.00 89.00 208 LEU A O 1
ATOM 1574 N N . ALA A 1 209 ? 0.886 -5.260 -18.980 1.00 87.62 209 ALA A N 1
ATOM 1575 C CA . ALA A 1 209 ? 0.215 -5.409 -20.273 1.00 87.62 209 ALA A CA 1
ATOM 1576 C C . ALA A 1 209 ? 0.834 -4.554 -21.395 1.00 87.62 209 ALA A C 1
ATOM 1578 O O . ALA A 1 209 ? 0.656 -4.851 -22.574 1.00 87.62 209 ALA A O 1
ATOM 1579 N N . ILE A 1 210 ? 1.550 -3.484 -21.038 1.00 85.75 210 ILE A N 1
ATOM 1580 C CA . ILE A 1 210 ? 2.209 -2.579 -21.990 1.00 85.75 210 ILE A CA 1
ATOM 1581 C C . ILE A 1 210 ? 3.633 -3.058 -22.337 1.00 85.75 210 ILE A C 1
ATOM 1583 O O . ILE A 1 210 ? 4.225 -2.560 -23.300 1.00 85.75 210 ILE A O 1
ATOM 1587 N N . LEU A 1 211 ? 4.205 -4.019 -21.596 1.00 81.44 211 LEU A N 1
ATOM 1588 C CA . LEU A 1 211 ? 5.522 -4.561 -21.930 1.00 81.44 211 LEU A CA 1
ATOM 1589 C C . LEU A 1 211 ? 5.473 -5.393 -23.225 1.00 81.44 211 LEU A C 1
ATOM 1591 O O . LEU A 1 211 ? 4.527 -6.150 -23.443 1.00 81.44 211 LEU A O 1
ATOM 1595 N N . PRO A 1 212 ? 6.492 -5.277 -24.100 1.00 74.94 212 PRO A N 1
ATOM 1596 C CA . PRO A 1 212 ? 6.565 -6.087 -25.309 1.00 74.94 212 PRO A CA 1
ATOM 1597 C C . PRO A 1 212 ? 6.691 -7.573 -24.954 1.00 74.94 212 PRO A C 1
ATOM 1599 O O . PRO A 1 212 ? 7.446 -7.933 -24.052 1.00 74.94 212 PRO A O 1
ATOM 1602 N N . ALA A 1 213 ? 5.978 -8.429 -25.692 1.00 69.31 213 ALA A N 1
ATOM 1603 C CA . ALA A 1 213 ? 6.018 -9.874 -25.491 1.00 69.31 213 ALA A CA 1
ATOM 1604 C C . ALA A 1 213 ? 7.447 -10.435 -25.660 1.00 69.31 213 ALA A C 1
ATOM 1606 O O . ALA A 1 213 ? 8.192 -9.951 -26.526 1.00 69.31 213 ALA A O 1
ATOM 1607 N N . PRO A 1 214 ? 7.830 -11.468 -24.882 1.00 65.94 214 PRO A N 1
ATOM 1608 C CA . PRO A 1 214 ? 9.119 -12.126 -25.043 1.00 65.94 214 PRO A CA 1
ATOM 1609 C C . PRO A 1 214 ? 9.234 -12.687 -26.463 1.00 65.94 214 PRO A C 1
ATOM 1611 O O . PRO A 1 214 ? 8.307 -13.315 -26.980 1.00 65.94 214 PRO A O 1
ATOM 1614 N N . ARG A 1 215 ? 10.370 -12.439 -27.126 1.00 63.47 215 ARG A N 1
ATOM 1615 C CA . ARG A 1 215 ? 10.598 -12.999 -28.464 1.00 63.47 215 ARG A CA 1
ATOM 1616 C C . ARG A 1 215 ? 10.742 -14.519 -28.342 1.00 63.47 215 ARG A C 1
ATOM 1618 O O . ARG A 1 215 ? 11.463 -14.969 -27.450 1.00 63.47 215 ARG A O 1
ATOM 1625 N N . PRO A 1 216 ? 10.116 -15.311 -29.229 1.00 67.50 216 PRO A N 1
ATOM 1626 C CA . PRO A 1 216 ? 10.356 -16.745 -29.249 1.00 67.50 216 PRO A CA 1
ATOM 1627 C C . PRO A 1 216 ? 11.847 -17.018 -29.509 1.00 67.50 216 PRO A C 1
ATOM 1629 O O . PRO A 1 216 ? 12.491 -16.243 -30.229 1.00 67.50 216 PRO A O 1
ATOM 1632 N N . PRO A 1 217 ? 12.413 -18.095 -28.937 1.00 67.62 217 PRO A N 1
ATOM 1633 C CA . PRO A 1 217 ? 13.789 -18.468 -29.221 1.00 67.62 217 PRO A CA 1
ATOM 1634 C C . PRO A 1 217 ? 13.930 -18.739 -30.720 1.00 67.62 217 PRO A C 1
ATOM 1636 O O . PRO A 1 217 ? 13.166 -19.514 -31.295 1.00 67.62 217 PRO A O 1
ATOM 1639 N N . VAL A 1 218 ? 14.900 -18.084 -31.358 1.00 73.31 218 VAL A N 1
ATOM 1640 C CA . VAL A 1 218 ? 15.261 -18.384 -32.746 1.00 73.31 218 VAL A CA 1
ATOM 1641 C C . VAL A 1 218 ? 15.878 -19.778 -32.742 1.00 73.31 218 VAL A C 1
ATOM 1643 O O . VAL A 1 218 ? 16.959 -19.972 -32.189 1.00 73.31 218 VAL A O 1
ATOM 1646 N N . SER A 1 219 ? 15.167 -20.761 -33.291 1.00 70.12 219 SER A N 1
ATOM 1647 C CA . SER A 1 219 ? 15.732 -22.085 -33.542 1.00 70.12 219 SER A CA 1
ATOM 1648 C C . SER A 1 219 ? 16.839 -21.942 -34.592 1.00 70.12 219 SER A C 1
ATOM 1650 O O . SER A 1 219 ? 16.574 -21.441 -35.685 1.00 70.12 219 SER A O 1
ATOM 1652 N N . VAL A 1 220 ? 18.066 -22.321 -34.227 1.00 61.00 220 VAL A N 1
ATOM 1653 C CA . VAL A 1 220 ? 19.226 -22.436 -35.129 1.00 61.00 220 VAL A CA 1
ATOM 1654 C C . VAL A 1 220 ? 19.350 -23.880 -35.579 1.00 61.00 220 VAL A C 1
ATOM 1656 O O . VAL A 1 220 ? 19.201 -24.760 -34.700 1.00 61.00 220 VAL A O 1
#

Secondary structure (DSSP, 8-state):
------------------------------------------HHHHHHHHHHS-PPPHHHHHHHHHHHHHHHHHHHHHHHHH-B-SSSSEEEEETTTEEEEE-STTSS-S--S-EEEE-HHHHHHHHHHHHT-HHHHHHHHHHHHHHHHHTTTPPPSS-SSSPPPPPPHHHHHHHHHHHHHHHTSTT--HHHHHHHHHHHHHHHHHHHHTSPPPPPP---

Sequence (220 aa):
MTSSTIFRGGHTSEASDLVAPAGAGVSRPGSDGPGSRAEREPHWWQRLRRFLSPQQPPHELQQAVLERMLALLESARAEVSAGWVQGGWWTTSAGGNRQALVRRLGDGPSDPHAVGAVCLVGALIRAGSRQGRDPEVGRAIDAVYDALWESRGQPAATPGRGPIMVSSPQVRLAKVQWLTRWNDAPGRSTEEVLDILDRAIAGTVQNLAILPAPRPPVSV